Protein AF-A0A0D3KGR4-F1 (afdb_monomer)

Structure (mmCIF, N/CA/C/O backbone):
data_AF-A0A0D3KGR4-F1
#
_entry.id   AF-A0A0D3KGR4-F1
#
loop_
_atom_site.group_PDB
_atom_site.id
_atom_site.type_symbol
_atom_site.label_atom_id
_atom_site.label_alt_id
_atom_site.label_comp_id
_atom_site.label_asym_id
_atom_site.label_entity_id
_atom_site.label_seq_id
_atom_site.pdbx_PDB_ins_code
_atom_site.Cartn_x
_atom_site.Cartn_y
_atom_site.Cartn_z
_atom_site.occupancy
_atom_site.B_iso_or_equiv
_atom_site.auth_seq_id
_atom_site.auth_comp_id
_atom_site.auth_asym_id
_atom_site.auth_atom_id
_atom_site.pdbx_PDB_model_num
ATOM 1 N N . MET A 1 1 ? 21.697 -9.671 -13.460 1.00 90.31 1 MET A N 1
ATOM 2 C CA . MET A 1 1 ? 21.032 -9.306 -14.727 1.00 90.31 1 MET A CA 1
ATOM 3 C C . MET A 1 1 ? 21.109 -7.809 -14.800 1.00 90.31 1 MET A C 1
ATOM 5 O O . MET A 1 1 ? 20.600 -7.146 -13.903 1.00 90.31 1 MET A O 1
ATOM 9 N N . ARG A 1 2 ? 21.782 -7.294 -15.825 1.00 94.62 2 ARG A N 1
ATOM 10 C CA . ARG A 1 2 ? 22.006 -5.861 -15.953 1.00 94.62 2 ARG A CA 1
ATOM 11 C C . ARG A 1 2 ? 20.780 -5.173 -16.530 1.00 94.62 2 ARG A C 1
ATOM 13 O O . ARG A 1 2 ? 20.255 -5.618 -17.550 1.00 94.62 2 ARG A O 1
ATOM 20 N N . ILE A 1 3 ? 20.364 -4.090 -15.888 1.00 95.88 3 ILE A N 1
ATOM 21 C CA . ILE A 1 3 ? 19.207 -3.286 -16.277 1.00 95.88 3 ILE A CA 1
ATOM 22 C C . ILE A 1 3 ? 19.672 -1.847 -16.465 1.00 95.88 3 ILE A C 1
ATOM 24 O O . ILE A 1 3 ? 20.258 -1.269 -15.549 1.00 95.88 3 ILE A O 1
ATOM 28 N N . SER A 1 4 ? 19.394 -1.270 -17.634 1.00 96.25 4 SER A N 1
ATOM 29 C CA . SER A 1 4 ? 19.489 0.176 -17.843 1.00 96.25 4 SER A CA 1
ATOM 30 C C . SER A 1 4 ? 18.228 0.819 -17.279 1.00 96.25 4 SER A C 1
ATOM 32 O O . SER A 1 4 ? 17.132 0.578 -17.782 1.00 96.25 4 SER A O 1
ATOM 34 N N . VAL A 1 5 ? 18.376 1.567 -16.188 1.00 95.56 5 VAL A N 1
ATOM 35 C CA . VAL A 1 5 ? 17.266 2.071 -15.377 1.00 95.56 5 VAL A CA 1
ATOM 36 C C . VAL A 1 5 ? 16.625 3.279 -16.054 1.00 95.56 5 VAL A C 1
ATOM 38 O O . VAL A 1 5 ? 17.281 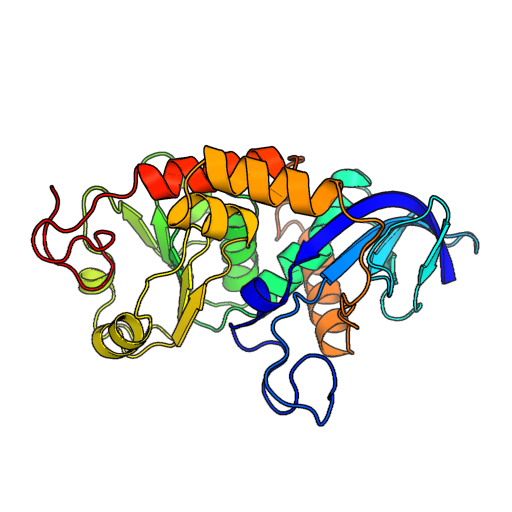4.291 -16.281 1.00 95.56 5 VAL A O 1
ATOM 41 N N . ALA A 1 6 ? 15.325 3.178 -16.332 1.00 95.06 6 ALA A N 1
ATOM 42 C CA . ALA A 1 6 ? 14.502 4.275 -16.837 1.00 95.06 6 ALA A CA 1
ATOM 43 C C . ALA A 1 6 ? 13.727 4.977 -15.709 1.00 95.06 6 ALA A C 1
ATOM 45 O O . ALA A 1 6 ? 13.509 6.185 -15.760 1.00 95.06 6 ALA A O 1
ATOM 46 N N . ALA A 1 7 ? 13.323 4.232 -14.677 1.00 91.44 7 ALA A N 1
ATOM 47 C CA . ALA A 1 7 ? 12.679 4.766 -13.482 1.00 91.44 7 ALA A CA 1
ATOM 48 C C . ALA A 1 7 ? 13.019 3.923 -12.252 1.00 91.44 7 ALA A C 1
ATOM 50 O O . ALA A 1 7 ? 13.337 2.738 -12.358 1.00 91.44 7 ALA A O 1
ATOM 51 N N . SER A 1 8 ? 12.913 4.531 -11.075 1.00 89.62 8 SER A N 1
ATOM 52 C CA . SER A 1 8 ? 13.140 3.856 -9.802 1.00 89.62 8 SER A CA 1
ATOM 53 C C . SER A 1 8 ? 12.197 4.363 -8.719 1.00 89.62 8 SER A C 1
ATOM 55 O O . SER A 1 8 ? 11.654 5.466 -8.808 1.00 89.62 8 SER A O 1
ATOM 57 N N . HIS A 1 9 ? 11.994 3.536 -7.702 1.00 84.19 9 HIS A N 1
ATOM 58 C CA . HIS A 1 9 ? 11.188 3.844 -6.536 1.00 84.19 9 HIS A CA 1
ATOM 59 C C . HIS A 1 9 ? 11.862 3.253 -5.297 1.00 84.19 9 HIS A C 1
ATOM 61 O O . HIS A 1 9 ? 12.232 2.080 -5.291 1.00 84.19 9 HIS A O 1
ATOM 67 N N . VAL A 1 10 ? 12.043 4.079 -4.267 1.00 77.94 10 VAL A N 1
ATOM 68 C CA . VAL A 1 10 ? 12.710 3.707 -3.016 1.00 77.94 10 VAL A CA 1
ATOM 69 C C . VAL A 1 10 ? 11.823 4.129 -1.860 1.00 77.94 10 VAL A C 1
ATOM 71 O O . VAL A 1 10 ? 11.432 5.292 -1.790 1.00 77.94 10 VAL A O 1
ATOM 74 N N . GLU A 1 11 ? 11.533 3.202 -0.951 1.00 72.88 11 GLU A N 1
ATOM 75 C CA . GLU A 1 11 ? 10.705 3.461 0.229 1.00 72.88 11 GLU A CA 1
ATOM 76 C C . GLU A 1 11 ? 11.221 2.685 1.452 1.00 72.88 11 GLU A C 1
ATOM 78 O O . GLU A 1 11 ? 11.715 1.559 1.306 1.00 72.88 11 GLU A O 1
ATOM 83 N N . PRO A 1 12 ? 11.081 3.244 2.667 1.00 66.06 12 PRO A N 1
ATOM 84 C CA . PRO A 1 12 ? 11.221 2.492 3.910 1.00 66.06 12 PRO A CA 1
ATOM 85 C C . PRO A 1 12 ? 10.144 1.410 4.007 1.00 66.06 12 PRO A C 1
ATOM 87 O O . PRO A 1 12 ? 8.957 1.694 3.824 1.00 66.06 12 PRO A O 1
ATOM 90 N N . ILE A 1 13 ? 10.555 0.171 4.282 1.00 62.06 13 ILE A N 1
ATOM 91 C CA . ILE A 1 13 ? 9.663 -0.990 4.189 1.00 62.06 13 ILE A CA 1
ATOM 92 C C . ILE A 1 13 ? 9.313 -1.628 5.538 1.00 62.06 13 ILE A C 1
ATOM 94 O O . ILE A 1 13 ? 8.255 -2.242 5.633 1.00 62.06 13 ILE A O 1
ATOM 98 N N . ASP A 1 14 ? 10.121 -1.432 6.587 1.00 56.16 14 ASP A N 1
ATOM 99 C CA . ASP A 1 14 ? 9.872 -2.043 7.907 1.00 56.16 14 ASP A CA 1
ATOM 100 C C . ASP A 1 14 ? 8.480 -1.696 8.444 1.00 56.16 14 ASP A C 1
ATOM 102 O O . ASP A 1 14 ? 7.739 -2.580 8.863 1.00 56.16 14 ASP A O 1
ATOM 106 N N . MET A 1 15 ? 8.065 -0.435 8.298 1.00 53.56 15 MET A N 1
ATOM 107 C CA . MET A 1 15 ? 6.729 0.003 8.705 1.00 53.56 15 MET A CA 1
ATOM 108 C C . MET A 1 15 ? 5.632 -0.645 7.853 1.00 53.56 15 MET A C 1
ATOM 110 O O . MET A 1 15 ? 4.647 -1.142 8.382 1.00 53.56 15 MET A O 1
ATOM 114 N N . ARG A 1 16 ? 5.841 -0.748 6.535 1.00 58.53 16 ARG A N 1
ATOM 115 C CA . ARG A 1 16 ? 4.860 -1.301 5.588 1.00 58.53 16 ARG A CA 1
ATOM 116 C C . ARG A 1 16 ? 4.675 -2.822 5.701 1.00 58.53 16 ARG A C 1
ATOM 118 O O . ARG A 1 16 ? 3.610 -3.319 5.348 1.00 58.53 16 ARG A O 1
ATOM 125 N N . LEU A 1 17 ? 5.675 -3.562 6.190 1.00 52.69 17 LEU A N 1
ATOM 126 C CA . LEU A 1 17 ? 5.661 -5.033 6.277 1.00 52.69 17 LEU A CA 1
ATOM 127 C C . LEU A 1 17 ? 5.346 -5.602 7.668 1.00 52.69 17 LEU A C 1
ATOM 129 O O . LEU A 1 17 ? 5.282 -6.823 7.820 1.00 52.69 17 LEU A O 1
ATOM 133 N N . HIS A 1 18 ? 5.051 -4.770 8.672 1.00 48.50 18 HIS A N 1
ATOM 134 C CA . HIS A 1 18 ? 4.627 -5.241 10.002 1.00 48.50 18 HIS A CA 1
ATOM 135 C C . HIS A 1 18 ? 3.317 -6.074 10.012 1.00 48.50 18 HIS A C 1
ATOM 137 O O . HIS A 1 18 ? 2.887 -6.514 11.076 1.00 48.50 18 HIS A O 1
ATOM 143 N N . GLY A 1 19 ? 2.696 -6.327 8.850 1.00 44.03 19 GLY A N 1
ATOM 144 C CA . GLY A 1 19 ? 1.493 -7.150 8.674 1.00 44.03 19 GLY A CA 1
ATOM 145 C C . GLY A 1 19 ? 1.697 -8.655 8.510 1.00 44.03 19 GLY A C 1
ATOM 146 O O . GLY A 1 19 ? 0.715 -9.386 8.449 1.00 44.03 19 GLY A O 1
ATOM 147 N N . GLY A 1 20 ? 2.937 -9.149 8.510 1.00 42.19 20 GLY A N 1
ATOM 148 C CA . GLY A 1 20 ? 3.184 -10.591 8.619 1.00 42.19 20 GLY A CA 1
ATOM 149 C C . GLY A 1 20 ? 3.558 -11.316 7.327 1.00 42.19 20 GLY A C 1
ATOM 150 O O . GLY A 1 20 ? 3.746 -12.533 7.354 1.00 42.19 20 GLY A O 1
ATOM 151 N N . TRP A 1 21 ? 3.802 -10.606 6.222 1.00 38.97 21 TRP A N 1
ATOM 152 C CA . TRP A 1 21 ? 4.701 -11.130 5.187 1.00 38.97 21 TRP A CA 1
ATOM 153 C C . TRP A 1 21 ? 6.137 -10.739 5.499 1.00 38.97 21 TRP A C 1
ATOM 155 O O . TRP A 1 21 ? 6.468 -9.561 5.581 1.00 38.97 21 TRP A O 1
ATOM 165 N N . GLY A 1 22 ? 6.978 -11.752 5.707 1.00 45.03 22 GLY A N 1
ATOM 166 C CA . GLY A 1 22 ? 8.307 -11.590 6.296 1.00 45.03 22 GLY A CA 1
ATOM 167 C C . GLY A 1 22 ? 8.356 -11.834 7.809 1.00 45.03 22 GLY A C 1
ATOM 168 O O . GLY A 1 22 ? 9.405 -11.643 8.408 1.00 45.03 22 GLY A O 1
ATOM 169 N N . SER A 1 23 ? 7.276 -12.305 8.451 1.00 40.69 23 SER A N 1
ATOM 170 C CA . SER A 1 23 ? 7.345 -12.798 9.835 1.00 40.69 23 SER A CA 1
ATOM 171 C C . SER A 1 23 ? 6.569 -14.102 10.040 1.00 40.69 23 SER A C 1
ATOM 173 O O . SER A 1 23 ? 5.437 -14.094 10.507 1.00 40.69 23 SER A O 1
ATOM 175 N N . VAL A 1 24 ? 7.208 -15.244 9.763 1.00 39.91 24 VAL A N 1
ATOM 176 C CA . VAL A 1 24 ? 7.007 -16.447 10.605 1.00 39.91 24 VAL A CA 1
ATOM 177 C C . VAL A 1 24 ? 8.327 -17.199 10.875 1.00 39.91 24 VAL A C 1
ATOM 179 O O . VAL A 1 24 ? 8.310 -18.357 11.266 1.00 39.91 24 VAL A O 1
ATOM 182 N N . ALA A 1 25 ? 9.495 -16.563 10.703 1.00 36.88 25 ALA A N 1
ATOM 183 C CA . ALA A 1 25 ? 10.760 -17.116 11.223 1.00 36.88 25 ALA A CA 1
ATOM 184 C C . ALA A 1 25 ? 11.899 -16.093 11.332 1.00 36.88 25 ALA A C 1
ATOM 186 O O . ALA A 1 25 ? 12.757 -16.244 12.194 1.00 36.88 25 ALA A O 1
ATOM 187 N N . ALA A 1 26 ? 11.924 -15.057 10.489 1.00 35.47 26 ALA A N 1
ATOM 188 C CA . ALA A 1 26 ? 12.960 -14.035 10.549 1.00 35.47 26 ALA A CA 1
ATOM 189 C C . ALA A 1 26 ? 12.460 -12.723 9.916 1.00 35.47 26 ALA A C 1
ATOM 191 O O . ALA A 1 26 ? 11.980 -12.795 8.784 1.00 35.47 26 ALA A O 1
ATOM 192 N N . PRO A 1 27 ? 12.603 -11.550 10.578 1.00 40.06 27 PRO A N 1
ATOM 193 C CA . PRO A 1 27 ? 12.617 -10.253 9.881 1.00 40.06 27 PRO A CA 1
ATOM 194 C C . PRO A 1 27 ? 13.664 -10.293 8.752 1.00 40.06 27 PRO A C 1
ATOM 196 O O . PRO A 1 27 ? 14.480 -11.219 8.756 1.00 40.06 27 PRO A O 1
ATOM 199 N N . PRO A 1 28 ? 13.681 -9.347 7.789 1.00 40.44 28 PRO A N 1
ATOM 200 C CA . PRO A 1 28 ? 14.671 -9.350 6.710 1.00 40.44 28 PRO A CA 1
ATOM 201 C C . PRO A 1 28 ? 16.092 -9.549 7.261 1.00 40.44 28 PRO A C 1
ATOM 203 O O . PRO A 1 28 ? 16.667 -8.643 7.845 1.00 40.44 28 PRO A O 1
ATOM 206 N N . LEU A 1 29 ? 16.563 -10.794 7.122 1.00 37.28 29 LEU A N 1
ATOM 207 C CA . LEU A 1 29 ? 17.781 -11.436 7.624 1.00 37.28 29 LEU A CA 1
ATOM 208 C C . LEU A 1 29 ? 18.486 -10.798 8.840 1.00 37.28 29 LEU A C 1
ATOM 210 O O . LEU A 1 29 ? 19.166 -9.787 8.725 1.00 37.28 29 LEU A O 1
ATOM 214 N N . ALA A 1 30 ? 18.406 -11.522 9.963 1.00 35.41 30 ALA A N 1
ATOM 215 C CA . ALA A 1 30 ? 19.426 -11.700 11.002 1.00 35.41 30 ALA A CA 1
ATOM 216 C C . ALA A 1 30 ? 20.621 -10.722 10.996 1.00 35.41 30 ALA A C 1
ATOM 218 O O . ALA A 1 30 ? 21.589 -10.894 10.255 1.00 35.41 30 ALA A O 1
ATOM 219 N N . SER A 1 31 ? 20.635 -9.812 11.964 1.00 32.66 31 SER A N 1
ATOM 220 C CA . SER A 1 31 ? 21.854 -9.595 12.736 1.00 32.66 31 SER A CA 1
ATOM 221 C C . SER A 1 31 ? 21.558 -10.015 14.166 1.00 32.66 31 SER A C 1
ATOM 223 O O . SER A 1 31 ? 20.622 -9.494 14.770 1.00 32.66 31 SER A O 1
ATOM 225 N N . ASP A 1 32 ? 22.350 -10.938 14.702 1.00 32.94 32 ASP A N 1
ATOM 226 C CA . ASP A 1 32 ? 22.491 -11.160 16.140 1.00 32.94 32 ASP A CA 1
ATOM 227 C C . ASP A 1 32 ? 23.051 -9.885 16.791 1.00 32.94 32 ASP A C 1
ATOM 229 O O . ASP A 1 32 ? 24.227 -9.787 17.130 1.00 32.94 32 ASP A O 1
ATOM 233 N N . ALA A 1 33 ? 22.225 -8.853 16.889 1.00 33.66 33 ALA A N 1
ATOM 234 C CA . ALA A 1 33 ? 22.524 -7.617 17.576 1.00 33.66 33 ALA A CA 1
ATOM 235 C C . ALA A 1 33 ? 21.199 -6.933 17.900 1.00 33.66 33 ALA A C 1
ATOM 237 O O . ALA A 1 33 ? 20.316 -6.811 17.053 1.00 33.66 33 ALA A O 1
ATOM 238 N N . ALA A 1 34 ? 21.083 -6.553 19.166 1.00 33.38 34 ALA A N 1
ATOM 239 C CA . ALA A 1 34 ? 20.048 -5.725 19.754 1.00 33.38 34 ALA A CA 1
ATOM 240 C C . ALA A 1 34 ? 19.452 -4.677 18.798 1.00 33.38 34 ALA A C 1
ATOM 242 O O . ALA A 1 34 ? 20.192 -4.067 18.037 1.00 33.38 34 ALA A O 1
ATOM 243 N N . GLN A 1 35 ? 18.137 -4.449 18.928 1.00 38.75 35 GLN A N 1
ATOM 244 C CA . GLN A 1 35 ? 17.501 -3.126 18.826 1.00 38.75 35 GLN A CA 1
ATOM 245 C C . GLN A 1 35 ? 18.221 -2.169 17.854 1.00 38.75 35 GLN A C 1
ATOM 247 O O . GLN A 1 35 ? 18.936 -1.264 18.270 1.00 38.75 35 GLN A O 1
ATOM 252 N N . ASP A 1 36 ? 18.111 -2.441 16.553 1.00 41.44 36 ASP A N 1
ATOM 253 C CA . ASP A 1 36 ? 18.700 -1.580 15.529 1.00 41.44 36 ASP A CA 1
ATOM 254 C C . ASP A 1 36 ? 17.622 -0.611 15.034 1.00 41.44 36 ASP A C 1
ATOM 256 O O . ASP A 1 36 ? 16.678 -1.020 14.354 1.00 41.44 36 ASP A O 1
ATOM 260 N N . ASP A 1 37 ? 1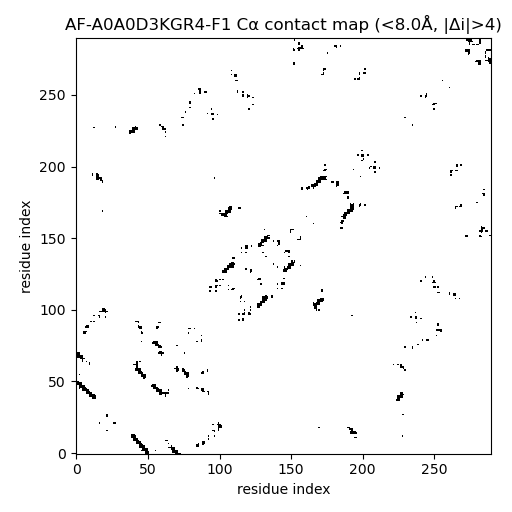7.764 0.662 15.399 1.00 45.31 37 ASP A N 1
ATOM 261 C CA . ASP A 1 37 ? 16.824 1.768 15.157 1.00 45.31 37 ASP A CA 1
ATOM 262 C C . ASP A 1 37 ? 16.784 2.228 13.674 1.00 45.31 37 ASP A C 1
ATOM 264 O O . ASP A 1 37 ? 16.265 3.299 13.347 1.00 45.31 37 ASP A O 1
ATOM 268 N N . GLY A 1 38 ? 17.392 1.463 12.759 1.00 50.44 38 GLY A N 1
ATOM 269 C CA . GLY A 1 38 ? 17.575 1.815 11.350 1.00 50.44 38 GLY A CA 1
ATOM 270 C C . GLY A 1 38 ? 16.475 1.301 10.413 1.00 50.44 38 GLY A C 1
ATOM 271 O O . GLY A 1 38 ? 16.132 0.122 10.426 1.00 50.44 38 GLY A O 1
ATOM 272 N N . GLU A 1 39 ? 15.985 2.175 9.525 1.00 58.84 39 GLU A N 1
ATOM 273 C CA . GLU A 1 39 ? 15.035 1.823 8.457 1.00 58.84 39 GLU A CA 1
ATOM 274 C C . GLU A 1 39 ? 15.657 0.906 7.391 1.00 58.84 39 GLU A C 1
ATOM 276 O O . GLU A 1 39 ? 16.677 1.240 6.772 1.00 58.84 39 GLU A O 1
ATOM 281 N N . THR A 1 40 ? 14.974 -0.196 7.088 1.00 64.38 40 THR A N 1
ATOM 282 C CA . THR A 1 40 ? 15.242 -1.023 5.909 1.00 64.38 40 THR A CA 1
ATOM 283 C C . THR A 1 40 ? 14.581 -0.412 4.675 1.00 64.38 40 THR A C 1
ATOM 285 O O . THR A 1 40 ? 13.393 -0.083 4.682 1.00 64.38 40 THR A O 1
ATOM 288 N N . LEU A 1 41 ? 15.338 -0.277 3.586 1.00 69.94 41 LEU A N 1
ATOM 289 C CA . LEU A 1 41 ? 14.841 0.244 2.315 1.00 69.94 41 LEU A CA 1
ATOM 290 C C . LEU A 1 41 ? 14.538 -0.873 1.326 1.00 69.94 41 LEU A C 1
ATOM 292 O O . LEU A 1 41 ? 15.351 -1.773 1.125 1.00 69.94 41 LEU A O 1
ATOM 296 N N . CYS A 1 42 ? 13.413 -0.751 0.634 1.00 77.12 42 CYS A N 1
ATOM 297 C CA . CYS A 1 42 ? 13.139 -1.510 -0.576 1.00 77.12 42 CYS A CA 1
ATOM 298 C C . CYS A 1 42 ? 13.350 -0.603 -1.789 1.00 77.12 42 CYS A C 1
ATOM 300 O O . CYS A 1 42 ? 12.899 0.545 -1.793 1.00 77.12 42 CYS A O 1
ATOM 302 N N . CYS A 1 43 ? 14.040 -1.112 -2.808 1.00 83.81 43 CYS A N 1
ATOM 303 C CA . CYS A 1 43 ? 14.275 -0.403 -4.057 1.00 83.81 43 CYS A CA 1
ATOM 304 C C . CYS A 1 43 ? 13.769 -1.232 -5.228 1.00 83.81 43 CYS A C 1
ATOM 306 O O . CYS A 1 43 ? 14.140 -2.397 -5.401 1.00 83.81 43 CYS A O 1
ATOM 308 N N . ALA A 1 44 ? 12.934 -0.600 -6.037 1.00 89.62 44 ALA A N 1
ATOM 309 C CA . ALA A 1 44 ? 12.418 -1.139 -7.273 1.00 89.62 44 ALA A CA 1
ATOM 310 C C . ALA A 1 44 ? 12.877 -0.271 -8.444 1.00 89.62 44 ALA A C 1
ATOM 312 O O . ALA A 1 44 ? 12.912 0.957 -8.363 1.00 89.62 44 ALA A O 1
ATOM 313 N N . VAL A 1 45 ? 13.211 -0.912 -9.556 1.00 93.25 45 VAL A N 1
ATOM 314 C CA . VAL A 1 45 ? 13.585 -0.251 -10.805 1.00 93.25 45 VAL A CA 1
ATOM 315 C C . VAL A 1 45 ? 12.727 -0.767 -11.945 1.00 93.25 45 VAL A C 1
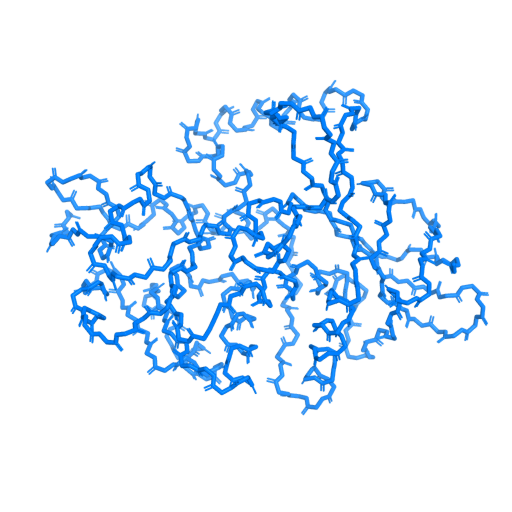ATOM 317 O O . VAL A 1 45 ? 12.295 -1.919 -11.944 1.00 93.25 45 VAL A O 1
ATOM 320 N N . SER A 1 46 ? 12.526 0.070 -12.954 1.00 95.12 46 SER A N 1
ATOM 321 C CA . SER A 1 46 ? 12.050 -0.362 -14.259 1.00 95.12 46 SER A CA 1
ATOM 322 C C . SER A 1 46 ? 12.966 0.170 -15.352 1.00 95.12 46 SER A C 1
ATOM 324 O O . SER A 1 46 ? 13.459 1.296 -15.267 1.00 95.12 46 SER A O 1
ATOM 326 N N . GLY A 1 47 ? 13.211 -0.643 -16.375 1.00 96.56 47 GLY A N 1
ATOM 327 C CA . GLY A 1 47 ? 14.156 -0.310 -17.432 1.00 96.56 47 GLY A CA 1
ATOM 328 C C . GLY A 1 47 ? 14.359 -1.442 -18.430 1.00 96.56 47 GLY A C 1
ATOM 329 O O . GLY A 1 47 ? 13.655 -2.447 -18.370 1.00 96.56 47 GLY A O 1
ATOM 330 N N . ALA A 1 48 ? 15.327 -1.289 -19.328 1.00 97.38 48 ALA A N 1
ATOM 331 C CA . ALA A 1 48 ? 15.622 -2.276 -20.364 1.00 97.38 48 ALA A CA 1
ATOM 332 C C . ALA A 1 48 ? 16.668 -3.295 -19.882 1.00 97.38 48 ALA A C 1
ATOM 334 O O . ALA A 1 48 ? 17.722 -2.919 -19.356 1.00 97.38 48 ALA A O 1
ATOM 335 N N . ALA A 1 49 ? 16.400 -4.587 -20.080 1.00 96.38 49 ALA A N 1
ATOM 336 C CA . ALA A 1 49 ? 17.355 -5.652 -19.795 1.00 96.38 49 ALA A CA 1
ATOM 337 C C . ALA A 1 49 ? 18.467 -5.694 -20.858 1.00 96.38 49 ALA A C 1
ATOM 339 O O . ALA A 1 49 ? 18.203 -5.746 -22.059 1.00 96.38 49 ALA A O 1
ATOM 340 N N . ALA A 1 50 ? 19.729 -5.717 -20.420 1.00 93.69 50 ALA A N 1
ATOM 341 C CA . ALA A 1 50 ? 20.886 -5.698 -21.321 1.00 93.69 50 ALA A CA 1
ATOM 342 C C . ALA A 1 50 ? 21.058 -6.989 -22.145 1.00 93.69 50 ALA A C 1
ATOM 344 O O . ALA A 1 50 ? 21.806 -6.998 -23.117 1.00 93.69 50 ALA A O 1
ATOM 345 N N . ASP A 1 51 ? 20.388 -8.077 -21.757 1.00 92.25 51 ASP A N 1
ATOM 346 C CA . ASP A 1 51 ? 20.404 -9.360 -22.468 1.00 92.25 51 ASP A CA 1
ATOM 347 C C . ASP A 1 51 ? 19.374 -9.437 -23.612 1.00 92.25 51 ASP A C 1
ATOM 349 O O . ASP A 1 51 ? 19.237 -10.481 -24.245 1.00 92.25 51 ASP A O 1
ATOM 353 N N . GLY A 1 52 ? 18.658 -8.341 -23.888 1.00 90.25 52 GLY A N 1
ATOM 354 C CA . GLY A 1 52 ? 17.663 -8.271 -24.957 1.00 90.25 52 GLY A CA 1
ATOM 355 C C . GLY A 1 52 ? 16.291 -8.835 -24.581 1.00 90.25 52 GLY A C 1
ATOM 356 O O . GLY A 1 52 ? 15.414 -8.877 -25.439 1.00 90.25 52 GLY A O 1
ATOM 357 N N . SER A 1 53 ? 16.061 -9.207 -23.315 1.00 90.00 53 SER A N 1
ATOM 358 C CA . SER A 1 53 ? 14.758 -9.713 -22.839 1.00 90.00 53 SER A CA 1
ATOM 359 C C . SER A 1 53 ? 13.633 -8.661 -22.841 1.00 90.00 53 SER A C 1
ATOM 361 O O . SER A 1 53 ? 12.489 -8.982 -22.524 1.00 90.00 53 SER A O 1
ATOM 363 N N . GLY A 1 54 ? 13.941 -7.411 -23.203 1.00 95.38 54 GLY A N 1
ATOM 364 C CA . GLY A 1 54 ? 13.000 -6.294 -23.263 1.00 95.38 54 GLY A CA 1
ATOM 365 C C . GLY A 1 54 ? 12.919 -5.500 -21.959 1.00 95.38 54 GLY A C 1
ATOM 366 O O . GLY A 1 54 ? 13.860 -5.487 -21.161 1.00 95.38 54 GLY A O 1
ATOM 367 N N . ASP A 1 55 ? 11.794 -4.811 -21.765 1.00 97.19 55 ASP A N 1
ATOM 368 C CA . ASP A 1 55 ? 11.552 -4.001 -20.573 1.00 97.19 55 ASP A CA 1
ATOM 369 C C . ASP A 1 55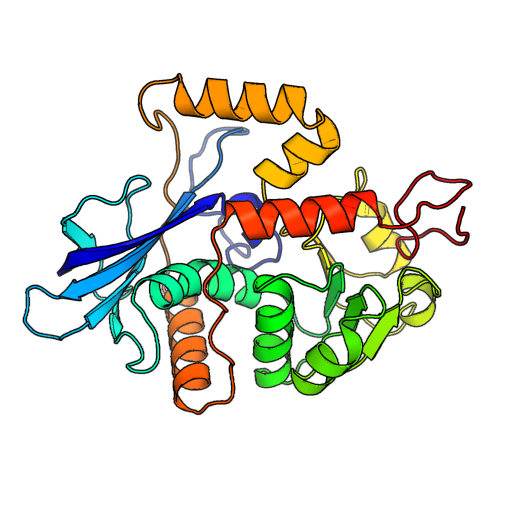 ? 11.196 -4.869 -19.367 1.00 97.19 55 ASP A C 1
ATOM 371 O O . ASP A 1 55 ? 10.347 -5.763 -19.436 1.00 97.19 55 ASP A O 1
ATOM 375 N N . VAL A 1 56 ? 11.803 -4.545 -18.231 1.00 96.44 56 VAL A N 1
ATOM 376 C CA . VAL A 1 56 ? 11.663 -5.281 -16.979 1.00 96.44 56 VAL A CA 1
ATOM 377 C C . VAL A 1 56 ? 11.341 -4.366 -15.802 1.00 96.44 56 VAL A C 1
ATOM 379 O O . VAL A 1 56 ? 11.535 -3.146 -15.836 1.00 96.44 56 VAL A O 1
ATOM 382 N N . ILE A 1 57 ? 10.840 -4.990 -14.746 1.00 94.75 57 ILE A N 1
ATOM 383 C CA . ILE A 1 57 ? 10.701 -4.459 -13.395 1.00 94.75 57 ILE A CA 1
ATOM 384 C C . ILE A 1 57 ? 11.553 -5.346 -12.500 1.00 94.75 57 ILE A C 1
ATOM 386 O O . ILE A 1 57 ? 11.498 -6.568 -12.631 1.00 94.75 57 ILE A O 1
ATOM 390 N N . ALA A 1 58 ? 12.336 -4.763 -11.601 1.00 91.56 58 ALA A N 1
ATOM 391 C CA . ALA A 1 58 ? 13.144 -5.547 -10.685 1.00 91.56 58 ALA A CA 1
ATOM 392 C C . ALA A 1 58 ? 13.224 -4.934 -9.296 1.00 91.56 58 ALA A C 1
ATOM 394 O O . ALA A 1 58 ? 13.277 -3.715 -9.148 1.00 91.56 58 ALA A O 1
ATOM 395 N N . LEU A 1 59 ? 13.299 -5.803 -8.294 1.00 87.44 59 LEU A N 1
ATOM 396 C CA . LEU A 1 59 ? 13.791 -5.439 -6.972 1.00 87.44 59 LEU A CA 1
ATOM 397 C C . LEU A 1 59 ? 15.312 -5.543 -6.963 1.00 87.44 59 LEU A C 1
ATOM 399 O O . LEU A 1 59 ? 15.873 -6.519 -7.472 1.00 87.44 59 LEU A O 1
ATOM 403 N N . VAL A 1 60 ? 15.978 -4.537 -6.402 1.00 86.50 60 VAL A N 1
ATOM 404 C CA . VAL A 1 60 ? 17.442 -4.457 -6.403 1.00 86.50 60 VAL A CA 1
ATOM 405 C C . VAL A 1 60 ? 17.996 -4.271 -5.004 1.00 86.50 60 VAL A C 1
ATOM 407 O O . VAL A 1 60 ? 17.449 -3.530 -4.190 1.00 86.50 60 VAL A O 1
ATOM 410 N N . ASP A 1 61 ? 19.146 -4.895 -4.762 1.00 77.31 61 ASP A N 1
ATOM 411 C CA . ASP A 1 61 ? 19.880 -4.815 -3.500 1.00 77.31 61 ASP A CA 1
ATOM 412 C C . ASP A 1 61 ? 20.677 -3.489 -3.401 1.00 77.31 61 ASP A C 1
ATOM 414 O O . ASP A 1 61 ? 21.859 -3.481 -3.064 1.00 77.31 61 ASP A O 1
ATOM 418 N N . SER A 1 62 ? 20.052 -2.352 -3.740 1.00 73.00 62 SER A N 1
ATOM 419 C CA . SER A 1 62 ? 20.642 -1.010 -3.625 1.00 73.00 62 SER A CA 1
ATOM 420 C C . SER A 1 62 ? 19.613 0.020 -3.175 1.00 73.00 62 SER A C 1
ATOM 422 O O . SER A 1 62 ? 18.563 0.153 -3.789 1.00 73.00 62 SER A O 1
ATOM 424 N N . ALA A 1 63 ? 19.950 0.814 -2.160 1.00 65.81 63 ALA A N 1
ATOM 425 C CA . ALA A 1 63 ? 19.156 1.963 -1.721 1.00 65.81 63 ALA A CA 1
ATOM 426 C C . ALA A 1 63 ? 19.206 3.155 -2.694 1.00 65.81 63 ALA A C 1
ATOM 428 O O . ALA A 1 63 ? 18.341 4.027 -2.640 1.00 65.81 63 ALA A O 1
ATOM 429 N N . GLU A 1 64 ? 20.221 3.200 -3.559 1.00 72.19 64 GLU A N 1
ATOM 430 C CA . GLU A 1 64 ? 20.457 4.280 -4.511 1.00 72.19 64 GLU A CA 1
ATOM 431 C C . GLU A 1 64 ? 20.464 3.705 -5.933 1.00 72.19 64 GLU A C 1
ATOM 433 O O . GLU A 1 64 ? 21.399 2.995 -6.327 1.00 72.19 64 GLU A O 1
ATOM 438 N N . PRO A 1 65 ? 19.401 3.941 -6.711 1.00 70.69 65 PRO A N 1
ATOM 439 C CA . PRO A 1 65 ? 19.322 3.450 -8.074 1.00 70.69 65 PRO A CA 1
ATOM 440 C C . PRO A 1 65 ? 20.288 4.239 -8.968 1.00 70.69 65 PRO A C 1
ATOM 442 O O . PRO A 1 65 ? 20.165 5.447 -9.151 1.00 70.69 65 PRO A O 1
ATOM 445 N N . SER A 1 66 ? 21.263 3.531 -9.532 1.00 82.50 66 SER A N 1
ATOM 446 C CA . SER A 1 66 ? 22.175 4.026 -10.569 1.00 82.50 66 SER A CA 1
ATOM 447 C C . SER A 1 66 ? 21.504 3.942 -11.952 1.00 82.50 66 SER A C 1
ATOM 449 O O . SER A 1 66 ? 20.615 3.106 -12.129 1.00 82.50 66 SER A O 1
ATOM 451 N N . PRO A 1 67 ? 21.940 4.712 -12.973 1.00 90.44 67 PRO A N 1
ATOM 452 C CA . PRO A 1 67 ? 21.472 4.546 -14.357 1.00 90.44 67 PRO A CA 1
ATOM 453 C C . PRO A 1 67 ? 21.615 3.116 -14.908 1.00 90.44 67 PRO A C 1
ATOM 455 O O . PRO A 1 67 ? 20.958 2.746 -15.880 1.00 90.44 67 PRO A O 1
ATOM 458 N N . SER A 1 68 ? 22.476 2.301 -14.293 1.00 92.50 68 SER A N 1
ATOM 459 C CA . SER A 1 68 ? 22.584 0.868 -14.546 1.00 92.50 68 SER A CA 1
ATOM 460 C C . SER A 1 68 ? 22.719 0.108 -13.231 1.00 92.50 68 SER A C 1
ATOM 462 O O . SER A 1 68 ? 23.558 0.456 -12.400 1.00 92.50 68 SER A O 1
ATOM 464 N N . VAL A 1 69 ? 21.955 -0.972 -13.075 1.00 92.38 69 VAL A N 1
ATOM 465 C CA . VAL A 1 69 ? 21.965 -1.827 -11.875 1.00 92.38 69 VAL A CA 1
ATOM 466 C C . VAL A 1 69 ? 22.068 -3.306 -12.240 1.00 92.38 69 VAL A C 1
ATOM 468 O O . VAL A 1 69 ? 21.648 -3.723 -13.320 1.00 92.38 69 VAL A O 1
ATOM 471 N N . GLU A 1 70 ? 22.627 -4.108 -11.335 1.00 91.44 70 GLU A N 1
ATOM 472 C CA . GLU A 1 70 ? 22.572 -5.569 -11.406 1.00 91.44 70 GLU A CA 1
ATOM 473 C C . GLU A 1 70 ? 21.453 -6.075 -10.491 1.00 91.44 70 GLU A C 1
ATOM 475 O O . GLU A 1 70 ? 21.450 -5.803 -9.294 1.00 91.44 70 GLU A O 1
ATOM 480 N N . ALA A 1 71 ? 20.514 -6.829 -11.057 1.00 88.44 71 ALA A N 1
ATOM 481 C CA . ALA A 1 71 ? 19.411 -7.448 -10.332 1.00 88.44 71 ALA A CA 1
ATOM 482 C C . ALA A 1 71 ? 19.503 -8.980 -10.366 1.00 88.44 71 ALA A C 1
ATOM 484 O O . ALA A 1 71 ? 19.995 -9.577 -11.335 1.00 88.44 71 ALA A O 1
ATOM 485 N N . ARG A 1 72 ? 18.991 -9.648 -9.329 1.00 87.75 72 ARG A N 1
ATOM 486 C CA . ARG A 1 72 ? 18.812 -11.108 -9.338 1.00 87.75 72 ARG A CA 1
ATOM 487 C C . ARG A 1 72 ? 17.724 -11.460 -10.350 1.00 87.75 72 ARG A C 1
ATOM 489 O O . ARG A 1 72 ? 16.627 -10.921 -10.274 1.00 87.75 72 ARG A O 1
ATOM 496 N N . ARG A 1 73 ? 17.990 -12.399 -11.267 1.00 87.81 73 ARG A N 1
ATOM 497 C CA . ARG A 1 73 ? 17.026 -12.765 -12.326 1.00 87.81 73 ARG A CA 1
ATOM 498 C C . ARG A 1 73 ? 15.684 -13.263 -11.769 1.00 87.81 73 ARG A C 1
ATOM 500 O O . ARG A 1 73 ? 14.658 -12.950 -12.348 1.00 87.81 73 ARG A O 1
ATOM 507 N N . ALA A 1 74 ? 15.689 -13.960 -10.631 1.00 85.06 74 ALA A N 1
ATOM 508 C CA . ALA A 1 74 ? 14.469 -14.409 -9.945 1.00 85.06 74 ALA A CA 1
ATOM 509 C C . ALA A 1 74 ? 13.572 -13.258 -9.441 1.00 85.06 74 ALA A C 1
ATOM 511 O O . ALA A 1 74 ? 12.404 -13.469 -9.154 1.00 85.06 74 ALA A O 1
ATOM 512 N N . LEU A 1 75 ? 14.121 -12.046 -9.340 1.00 86.56 75 LEU A N 1
ATOM 513 C CA . LEU A 1 75 ? 13.420 -10.836 -8.912 1.00 86.56 75 LEU A CA 1
ATOM 514 C C . LEU A 1 75 ? 13.235 -9.849 -10.068 1.00 86.56 75 LEU A C 1
ATOM 516 O O . LEU A 1 75 ? 13.063 -8.655 -9.834 1.00 86.56 75 LEU A O 1
ATOM 520 N N . CYS A 1 76 ? 13.330 -10.338 -11.305 1.00 91.50 76 CYS A N 1
ATOM 521 C CA . CYS A 1 76 ? 13.122 -9.568 -12.520 1.00 91.50 76 CYS A CA 1
ATOM 522 C C . CYS A 1 76 ? 11.877 -10.084 -13.234 1.00 91.50 76 CYS A C 1
ATOM 524 O O . CYS A 1 76 ? 11.795 -11.259 -13.585 1.00 91.50 76 CYS A O 1
ATOM 526 N N . PHE A 1 77 ? 10.942 -9.185 -13.497 1.00 93.12 77 PHE A N 1
ATOM 527 C CA . PHE A 1 77 ? 9.656 -9.475 -14.113 1.00 93.12 77 PHE A CA 1
ATOM 528 C C . PHE A 1 77 ? 9.539 -8.686 -15.406 1.00 93.12 77 PHE A C 1
ATOM 530 O O . PHE A 1 77 ? 10.025 -7.557 -15.487 1.00 93.12 77 PHE A O 1
ATOM 537 N N . SER A 1 78 ? 8.890 -9.250 -16.421 1.00 94.12 78 SER A N 1
ATOM 538 C CA . SER A 1 78 ? 8.557 -8.487 -17.623 1.00 94.12 78 SER A CA 1
ATOM 539 C C . SER A 1 78 ? 7.678 -7.300 -17.243 1.00 94.12 78 SER A C 1
ATOM 541 O O . SER A 1 78 ? 6.704 -7.446 -16.506 1.00 94.12 78 SER A O 1
ATOM 543 N N . LYS A 1 79 ? 8.023 -6.106 -17.730 1.00 93.88 79 LYS A N 1
ATOM 544 C CA . LYS A 1 79 ? 7.198 -4.920 -17.505 1.00 93.88 79 LYS A CA 1
ATOM 545 C C . LYS A 1 79 ? 5.894 -5.078 -18.295 1.00 93.88 79 LYS A C 1
ATOM 547 O O . LYS A 1 79 ? 5.968 -5.217 -19.521 1.00 93.88 79 LYS A O 1
ATOM 552 N N . PRO A 1 80 ? 4.710 -4.951 -17.671 1.00 89.62 80 PRO A N 1
ATOM 553 C CA . PRO A 1 80 ? 3.468 -4.898 -18.425 1.00 89.62 80 PRO A CA 1
ATOM 554 C C . PRO A 1 80 ? 3.525 -3.773 -19.465 1.00 89.62 80 PRO A C 1
ATOM 556 O O . PRO A 1 80 ? 3.944 -2.642 -19.182 1.00 89.62 80 PRO A O 1
ATOM 559 N N . ARG A 1 81 ? 3.144 -4.083 -20.708 1.00 87.12 81 ARG A N 1
ATOM 560 C CA . ARG A 1 81 ? 3.267 -3.142 -21.838 1.00 87.12 81 ARG A CA 1
ATOM 561 C C . ARG A 1 81 ? 2.402 -1.895 -21.666 1.00 87.12 81 ARG A C 1
ATOM 563 O O . ARG A 1 81 ? 2.773 -0.840 -22.162 1.00 87.12 81 ARG A O 1
ATOM 570 N N . SER A 1 82 ? 1.291 -2.020 -20.945 1.00 85.06 82 SER A N 1
ATOM 571 C CA . SER A 1 82 ? 0.353 -0.936 -20.642 1.00 85.06 82 SER A CA 1
ATOM 572 C C . SER A 1 82 ? 0.888 0.095 -19.644 1.00 85.06 82 SER A C 1
ATOM 574 O O . SER A 1 82 ? 0.285 1.153 -19.500 1.00 85.06 82 SER A O 1
ATOM 576 N N . LEU A 1 83 ? 1.997 -0.190 -18.952 1.00 89.56 83 LEU A N 1
ATOM 577 C CA . LEU A 1 83 ? 2.547 0.684 -17.916 1.00 89.56 83 LEU A CA 1
ATOM 578 C C . LEU A 1 83 ? 3.721 1.508 -18.425 1.00 89.56 83 LEU A C 1
ATOM 580 O O . LEU A 1 83 ? 4.586 0.996 -19.136 1.00 89.56 83 LEU A O 1
ATOM 584 N N . SER A 1 84 ? 3.826 2.755 -17.975 1.00 91.88 84 SER A N 1
ATOM 585 C CA . SER A 1 84 ? 5.089 3.490 -18.056 1.00 91.88 84 SER A CA 1
ATOM 586 C C . SER A 1 84 ? 6.132 2.871 -17.121 1.00 91.88 84 SER A C 1
ATOM 588 O O . SER A 1 84 ? 5.798 2.139 -16.186 1.00 91.88 84 SER A O 1
ATOM 590 N N . HIS A 1 85 ? 7.411 3.192 -17.325 1.00 92.56 85 HIS A N 1
ATOM 591 C CA . HIS A 1 85 ? 8.462 2.788 -16.386 1.00 92.56 85 HIS A CA 1
ATOM 592 C C . HIS A 1 85 ? 8.243 3.359 -14.976 1.00 92.56 85 HIS A C 1
ATOM 594 O O . HIS A 1 85 ? 8.566 2.691 -13.997 1.00 92.56 85 HIS A O 1
ATOM 600 N N . VAL A 1 86 ? 7.658 4.556 -14.854 1.00 88.81 86 VAL A N 1
ATOM 601 C CA . VAL A 1 86 ? 7.386 5.198 -13.558 1.00 88.81 86 VAL A CA 1
ATOM 602 C C . VAL A 1 86 ? 6.320 4.429 -12.781 1.00 88.81 86 VAL A C 1
ATOM 604 O O . VAL A 1 86 ? 6.558 4.066 -11.630 1.00 88.81 86 VAL A O 1
ATOM 607 N N . ALA A 1 87 ? 5.181 4.125 -13.410 1.00 86.69 87 ALA A N 1
ATOM 608 C CA . ALA A 1 87 ? 4.127 3.323 -12.786 1.00 86.69 87 ALA A CA 1
ATOM 609 C C . ALA A 1 87 ? 4.631 1.908 -12.452 1.00 86.69 87 ALA A C 1
ATOM 611 O O . ALA A 1 87 ? 4.392 1.380 -11.367 1.00 86.69 87 ALA A O 1
ATOM 612 N N . ALA A 1 88 ? 5.400 1.317 -13.366 1.00 90.69 88 ALA A N 1
ATOM 613 C CA . ALA A 1 88 ? 5.980 -0.005 -13.205 1.00 90.69 88 ALA A CA 1
ATOM 614 C C . ALA A 1 88 ? 6.972 -0.102 -12.031 1.00 90.69 88 ALA A C 1
ATOM 616 O O . ALA A 1 88 ? 6.952 -1.087 -11.298 1.00 90.69 88 ALA A O 1
ATOM 617 N N . ALA A 1 89 ? 7.807 0.919 -11.809 1.00 89.94 89 ALA A N 1
ATOM 618 C CA . ALA A 1 89 ? 8.760 0.941 -10.698 1.00 89.94 89 ALA A CA 1
ATOM 619 C C . ALA A 1 89 ? 8.078 1.039 -9.320 1.00 89.94 89 ALA A C 1
ATOM 621 O O . ALA A 1 89 ? 8.663 0.635 -8.323 1.00 89.94 89 ALA A O 1
ATOM 622 N N . GLN A 1 90 ? 6.845 1.543 -9.239 1.00 85.75 90 GLN A N 1
ATOM 623 C CA . GLN A 1 90 ? 6.108 1.672 -7.973 1.00 85.75 90 GLN A CA 1
ATOM 624 C C . GLN A 1 90 ? 5.463 0.358 -7.525 1.00 85.75 90 GLN A C 1
ATOM 626 O O . GLN A 1 90 ? 5.285 0.129 -6.327 1.00 85.75 90 GLN A O 1
ATOM 631 N N . LEU A 1 91 ? 5.119 -0.505 -8.485 1.00 86.44 91 LEU A N 1
ATOM 632 C CA . LEU A 1 91 ? 4.368 -1.731 -8.237 1.00 86.44 91 LEU A CA 1
ATOM 633 C C . LEU A 1 91 ? 4.996 -2.631 -7.176 1.00 86.44 91 LEU A C 1
ATOM 635 O O . LEU A 1 91 ? 4.250 -3.038 -6.287 1.00 86.44 91 LEU A O 1
ATOM 639 N N . PRO A 1 92 ? 6.310 -2.941 -7.198 1.00 86.06 92 PRO A N 1
ATOM 640 C CA . PRO A 1 92 ? 6.815 -3.967 -6.305 1.00 86.06 92 PRO A CA 1
ATOM 641 C C . PRO A 1 92 ? 6.618 -3.635 -4.832 1.00 86.06 92 PRO A C 1
ATOM 643 O O . PRO A 1 92 ? 6.136 -4.466 -4.071 1.00 86.06 92 PRO A O 1
ATOM 646 N N . ILE A 1 93 ? 6.897 -2.394 -4.441 1.00 79.12 93 ILE A N 1
ATOM 647 C CA . ILE A 1 93 ? 6.760 -1.962 -3.048 1.00 79.12 93 ILE A CA 1
ATOM 648 C C . ILE A 1 93 ? 5.288 -1.974 -2.621 1.00 79.12 93 ILE A C 1
ATOM 650 O O . ILE A 1 93 ? 4.965 -2.452 -1.532 1.00 79.12 93 ILE A O 1
ATOM 654 N N . LEU A 1 94 ? 4.382 -1.489 -3.477 1.00 78.38 94 LEU A N 1
ATOM 655 C CA . LEU A 1 94 ? 2.951 -1.477 -3.177 1.00 78.38 94 LEU A CA 1
ATOM 656 C C . LEU A 1 94 ? 2.378 -2.901 -3.079 1.00 78.38 94 LEU A C 1
ATOM 658 O O . LEU A 1 94 ? 1.635 -3.195 -2.147 1.00 78.38 94 LEU A O 1
ATOM 662 N N . VAL A 1 95 ? 2.761 -3.796 -3.994 1.00 79.88 95 VAL A N 1
ATOM 663 C CA . VAL A 1 95 ? 2.322 -5.200 -4.005 1.00 79.88 95 VAL A CA 1
ATOM 664 C C . VAL A 1 95 ? 2.823 -5.942 -2.776 1.00 79.88 95 VAL A C 1
ATOM 666 O O . VAL A 1 95 ? 2.047 -6.660 -2.160 1.00 79.88 95 VAL A O 1
ATOM 669 N N . LEU A 1 96 ? 4.085 -5.759 -2.386 1.00 74.19 96 LEU A N 1
ATOM 670 C CA . LEU A 1 96 ? 4.630 -6.397 -1.187 1.00 74.19 96 LEU A CA 1
ATOM 671 C C . LEU A 1 96 ? 3.939 -5.902 0.083 1.00 74.19 96 LEU A C 1
ATOM 673 O O . LEU A 1 96 ? 3.604 -6.703 0.951 1.00 74.19 96 LEU A O 1
ATOM 677 N N . THR A 1 97 ? 3.658 -4.597 0.153 1.00 68.69 97 THR A N 1
ATOM 678 C CA . THR A 1 97 ? 2.871 -4.012 1.248 1.00 68.69 97 THR A CA 1
ATOM 679 C C . THR A 1 97 ? 1.474 -4.632 1.296 1.00 68.69 97 THR A C 1
ATOM 681 O O . THR A 1 97 ? 0.981 -4.990 2.360 1.00 68.69 97 THR A O 1
ATOM 684 N N . ALA A 1 98 ? 0.841 -4.808 0.135 1.00 69.88 98 ALA A N 1
ATOM 685 C CA . ALA A 1 98 ? -0.502 -5.355 0.057 1.00 69.88 98 ALA A CA 1
ATOM 686 C C . ALA A 1 98 ? -0.577 -6.872 0.281 1.00 69.88 98 ALA A C 1
ATOM 688 O O . ALA A 1 98 ? -1.535 -7.355 0.875 1.00 69.88 98 ALA A O 1
ATOM 689 N N . ALA A 1 99 ? 0.429 -7.632 -0.149 1.00 67.00 99 ALA A N 1
ATOM 690 C CA . ALA A 1 99 ? 0.538 -9.068 0.102 1.00 67.00 99 ALA A CA 1
ATOM 691 C C . ALA A 1 99 ? 0.759 -9.393 1.589 1.00 67.00 99 ALA A C 1
ATOM 693 O O . ALA A 1 99 ? 0.428 -10.492 2.022 1.00 67.00 99 ALA A O 1
ATOM 694 N N . ALA A 1 100 ? 1.259 -8.434 2.375 1.00 60.78 100 ALA A N 1
ATOM 695 C CA . ALA A 1 100 ? 1.345 -8.553 3.826 1.00 60.78 100 ALA A CA 1
ATOM 696 C C . ALA A 1 100 ? 0.003 -8.417 4.552 1.00 60.78 100 ALA A C 1
ATOM 698 O O . ALA A 1 100 ? -0.064 -8.740 5.733 1.00 60.78 100 ALA A O 1
ATOM 699 N N . ALA A 1 101 ? -1.060 -7.957 3.891 1.00 59.19 101 ALA A N 1
ATOM 700 C CA . ALA A 1 101 ? -2.379 -7.879 4.504 1.00 59.19 101 ALA A CA 1
ATOM 701 C C . ALA A 1 101 ? -3.069 -9.261 4.502 1.00 59.19 101 ALA A C 1
ATOM 703 O O . ALA A 1 101 ? -3.095 -9.955 3.487 1.00 59.19 101 ALA A O 1
ATOM 704 N N . LEU A 1 102 ? -3.622 -9.662 5.654 1.00 55.84 102 LEU A N 1
ATOM 705 C CA . LEU A 1 102 ? -4.279 -10.961 5.880 1.00 55.84 102 LEU A CA 1
ATOM 706 C C . LEU A 1 102 ? -5.683 -11.047 5.229 1.00 55.84 102 LEU A C 1
ATOM 708 O O . LEU A 1 102 ? -6.136 -10.131 4.551 1.00 55.84 102 LEU A O 1
ATOM 712 N N . HIS A 1 103 ? -6.405 -12.156 5.428 1.00 58.66 103 HIS A N 1
ATOM 713 C CA . HIS A 1 103 ? -7.810 -12.302 5.011 1.00 58.66 103 HIS A CA 1
ATOM 714 C C . HIS A 1 103 ? -8.749 -11.419 5.866 1.00 58.66 103 HIS A C 1
ATOM 716 O O . HIS A 1 103 ? -8.487 -11.235 7.041 1.00 58.66 103 HIS A O 1
ATOM 722 N N . SER A 1 104 ? -9.851 -10.883 5.315 1.00 61.19 104 SER A N 1
ATOM 723 C CA . SER A 1 104 ? -10.812 -9.967 5.997 1.00 61.19 104 SER A CA 1
ATOM 724 C C . SER A 1 104 ? -10.154 -8.807 6.766 1.00 61.19 104 SER A C 1
ATOM 726 O O . SER A 1 104 ? -9.867 -8.900 7.962 1.00 61.19 104 SER A O 1
ATOM 728 N N . VAL A 1 105 ? -9.923 -7.702 6.056 1.00 79.12 105 VAL A N 1
ATOM 729 C CA . VAL A 1 105 ? -9.127 -6.564 6.533 1.00 79.12 105 VAL A CA 1
ATOM 730 C C . VAL A 1 105 ? -9.934 -5.284 6.469 1.00 79.12 105 VAL A C 1
ATOM 732 O O . VAL A 1 105 ? -10.608 -5.029 5.472 1.00 79.12 105 VAL A O 1
ATOM 735 N N . LEU A 1 106 ? -9.816 -4.462 7.506 1.00 79.62 106 LEU A N 1
ATOM 736 C CA . LEU A 1 106 ? -10.196 -3.062 7.442 1.00 79.62 106 LEU A CA 1
ATOM 737 C C . LEU A 1 106 ? -8.989 -2.254 6.977 1.00 79.62 106 LEU A C 1
ATOM 739 O O . LEU A 1 106 ? -7.943 -2.282 7.617 1.00 79.62 106 LEU A O 1
ATOM 743 N N . ILE A 1 107 ? -9.150 -1.498 5.903 1.00 84.44 107 ILE A N 1
ATOM 744 C CA . ILE A 1 107 ? -8.169 -0.526 5.437 1.00 84.44 107 ILE A CA 1
ATOM 745 C C . ILE A 1 107 ? -8.603 0.841 5.966 1.00 84.44 107 ILE A C 1
ATOM 747 O O . ILE A 1 107 ? -9.651 1.349 5.570 1.00 84.44 107 ILE A O 1
ATOM 751 N N . ALA A 1 108 ? -7.834 1.432 6.876 1.00 83.69 108 ALA A N 1
ATOM 752 C CA . ALA A 1 108 ? -8.097 2.781 7.363 1.00 83.69 108 ALA A CA 1
ATOM 753 C C . ALA A 1 108 ? -7.331 3.790 6.503 1.00 83.69 108 ALA A C 1
ATOM 755 O O . ALA A 1 108 ? -6.099 3.775 6.489 1.00 83.69 108 ALA A O 1
ATOM 756 N N . GLY A 1 109 ? -8.067 4.644 5.785 1.00 79.75 109 GLY A N 1
ATOM 757 C CA . GLY A 1 109 ? -7.534 5.622 4.838 1.00 79.75 109 GLY A CA 1
ATOM 758 C C . GLY A 1 109 ? -7.836 5.263 3.384 1.00 79.75 109 GLY A C 1
ATOM 759 O O . GLY A 1 109 ? -7.785 4.098 2.989 1.00 79.75 109 GLY A O 1
ATOM 760 N N . SER A 1 110 ? -8.179 6.265 2.576 1.00 65.19 110 SER A N 1
ATOM 761 C CA . SER A 1 110 ? -9.059 6.033 1.426 1.00 65.19 110 SER A CA 1
ATOM 762 C C . SER A 1 110 ? -8.586 6.503 0.066 1.00 65.19 110 SER A C 1
ATOM 764 O O . SER A 1 110 ? -9.053 5.965 -0.938 1.00 65.19 110 SER A O 1
ATOM 766 N N . THR A 1 111 ? -7.676 7.472 -0.017 1.00 64.19 111 THR A N 1
ATOM 767 C CA . THR A 1 111 ? -7.478 8.186 -1.295 1.00 64.19 111 THR A CA 1
ATOM 768 C C . THR A 1 111 ? -6.153 7.910 -2.012 1.00 64.19 111 THR A C 1
ATOM 770 O O . THR A 1 111 ? -5.953 8.371 -3.136 1.00 64.19 111 THR A O 1
ATOM 773 N N . GLY A 1 112 ? -5.251 7.135 -1.404 1.00 72.88 112 GLY A N 1
ATOM 774 C CA . GLY A 1 112 ? -3.941 6.801 -1.975 1.00 72.88 112 GLY A CA 1
ATOM 775 C C . GLY A 1 112 ? -3.949 5.622 -2.957 1.00 72.88 112 GLY A C 1
ATOM 776 O O . GLY A 1 112 ? -4.936 4.897 -3.106 1.00 72.88 112 GLY A O 1
ATOM 777 N N . ARG A 1 113 ? -2.797 5.361 -3.586 1.00 79.06 113 ARG A N 1
ATOM 778 C CA . ARG A 1 113 ? -2.611 4.217 -4.501 1.00 79.06 113 ARG A CA 1
ATOM 779 C C . ARG A 1 113 ? -2.632 2.896 -3.747 1.00 79.06 113 ARG A C 1
ATOM 781 O O . ARG A 1 113 ? -3.170 1.907 -4.240 1.00 79.06 113 ARG A O 1
ATOM 788 N N . LEU A 1 114 ? -2.057 2.900 -2.546 1.00 79.62 114 LEU A N 1
ATOM 789 C CA . LEU A 1 114 ? -1.963 1.724 -1.692 1.00 79.62 114 LEU A CA 1
ATOM 790 C C . LEU A 1 114 ? -3.342 1.189 -1.239 1.00 79.62 114 LEU A C 1
ATOM 792 O O . LEU A 1 114 ? -3.567 -0.000 -1.450 1.00 79.62 114 LEU A O 1
ATOM 796 N N . PRO A 1 115 ? -4.283 1.999 -0.699 1.00 82.88 115 PRO A N 1
ATOM 797 C CA . PRO A 1 115 ? -5.628 1.528 -0.350 1.00 82.88 115 PRO A CA 1
ATOM 798 C C . PRO A 1 115 ? -6.359 0.822 -1.489 1.00 82.88 115 PRO A C 1
ATOM 800 O O . PRO A 1 115 ? -6.871 -0.279 -1.306 1.00 82.88 115 PRO A O 1
ATOM 803 N N . LYS A 1 116 ? -6.383 1.423 -2.685 1.00 86.56 116 LYS A N 1
ATOM 804 C CA . LYS A 1 116 ? -7.060 0.819 -3.837 1.00 86.56 116 LYS A CA 1
ATOM 805 C C . LYS A 1 116 ? -6.408 -0.509 -4.228 1.00 86.56 116 LYS A C 1
ATOM 807 O O . LYS A 1 116 ? -7.115 -1.490 -4.435 1.00 86.56 116 LYS A O 1
ATOM 812 N N . LEU A 1 117 ? -5.075 -0.551 -4.287 1.00 85.44 117 LEU A N 1
ATOM 813 C CA . LEU A 1 117 ? -4.341 -1.774 -4.608 1.00 85.44 117 LEU A CA 1
ATOM 814 C C . LEU A 1 117 ? -4.595 -2.883 -3.575 1.00 85.44 117 LEU A C 1
ATOM 816 O O . LEU A 1 117 ? -4.777 -4.038 -3.951 1.00 85.44 117 LEU A O 1
ATOM 820 N N . LEU A 1 118 ? -4.624 -2.531 -2.285 1.00 84.31 118 LEU A N 1
ATOM 821 C CA . LEU A 1 118 ? -4.988 -3.437 -1.197 1.00 84.31 118 LEU A CA 1
ATOM 822 C C . LEU A 1 118 ? -6.382 -4.027 -1.425 1.00 84.31 118 LEU A C 1
ATOM 824 O O . LEU A 1 118 ? -6.531 -5.244 -1.376 1.00 84.31 118 LEU A O 1
ATOM 828 N N . VAL A 1 119 ? -7.381 -3.187 -1.719 1.00 89.19 119 VAL A N 1
ATOM 829 C CA . VAL A 1 119 ? -8.749 -3.642 -2.006 1.00 89.19 119 VAL A CA 1
ATOM 830 C C . VAL A 1 119 ? -8.767 -4.616 -3.184 1.00 89.19 119 VAL A C 1
ATOM 832 O O . VAL A 1 119 ? -9.323 -5.705 -3.049 1.00 89.19 119 VAL A O 1
ATOM 835 N N . GLU A 1 120 ? -8.141 -4.274 -4.311 1.00 89.06 120 GLU A N 1
ATOM 836 C CA . GLU A 1 120 ? -8.152 -5.116 -5.516 1.00 89.06 120 GLU A CA 1
ATOM 837 C C . GLU A 1 120 ? -7.435 -6.456 -5.287 1.00 89.06 120 GLU A C 1
ATOM 839 O O . GLU A 1 120 ? -7.976 -7.508 -5.626 1.00 89.06 120 GLU A O 1
ATOM 844 N N . LEU A 1 121 ? -6.254 -6.450 -4.653 1.00 84.38 121 LEU A N 1
ATOM 845 C CA . LEU A 1 121 ? -5.495 -7.672 -4.355 1.00 84.38 121 LEU A CA 1
ATOM 846 C C . LEU A 1 121 ? -6.213 -8.575 -3.351 1.00 84.38 121 LEU A C 1
ATOM 848 O O . LEU A 1 121 ? -6.277 -9.788 -3.548 1.00 84.38 121 LEU A O 1
ATOM 852 N N . LEU A 1 122 ? -6.762 -8.004 -2.278 1.00 82.94 122 LEU A N 1
ATOM 853 C CA . LEU A 1 122 ? -7.509 -8.764 -1.278 1.00 82.94 122 LEU A CA 1
ATOM 854 C C . LEU A 1 122 ? -8.775 -9.369 -1.893 1.00 82.94 122 LEU A C 1
ATOM 856 O O . LEU A 1 122 ? -9.046 -10.554 -1.698 1.00 82.94 122 LEU A O 1
ATOM 860 N N . SER A 1 123 ? -9.504 -8.593 -2.695 1.00 87.81 123 SER A N 1
ATOM 861 C CA . SER A 1 123 ? -10.704 -9.066 -3.394 1.00 87.81 123 SER A CA 1
ATOM 862 C C . SER A 1 123 ? -10.379 -10.167 -4.404 1.00 87.81 123 SER A C 1
ATOM 864 O O . SER A 1 123 ? -11.074 -11.181 -4.456 1.00 87.81 123 SER A O 1
ATOM 866 N N . ALA A 1 124 ? -9.285 -10.028 -5.162 1.00 85.56 124 ALA A N 1
ATOM 867 C CA . ALA A 1 124 ? -8.820 -11.049 -6.103 1.00 85.56 124 ALA A CA 1
ATOM 868 C C . ALA A 1 124 ? -8.450 -12.375 -5.412 1.00 85.56 124 ALA A C 1
ATOM 870 O O . ALA A 1 124 ? -8.605 -13.440 -6.011 1.00 85.56 124 ALA A O 1
ATOM 871 N N . ARG A 1 125 ? -8.032 -12.318 -4.141 1.00 80.12 125 ARG A N 1
ATOM 872 C CA . ARG A 1 125 ? -7.757 -13.479 -3.276 1.00 80.12 125 ARG A CA 1
ATOM 873 C C . ARG A 1 125 ? -8.990 -14.001 -2.529 1.00 80.12 125 ARG A C 1
ATOM 875 O O . ARG A 1 125 ? -8.864 -14.857 -1.657 1.00 80.12 125 ARG A O 1
ATOM 882 N N . GLY A 1 126 ? -10.181 -13.487 -2.842 1.00 81.00 126 GLY A N 1
ATOM 883 C CA . GLY A 1 126 ? -11.437 -13.890 -2.208 1.00 81.00 126 GLY A CA 1
ATOM 884 C C . GLY A 1 126 ? -11.618 -13.374 -0.778 1.00 81.00 126 GLY A C 1
ATOM 885 O O . GLY A 1 126 ? -12.512 -13.840 -0.073 1.00 81.00 126 GLY A O 1
ATOM 886 N N . ALA A 1 127 ? -10.789 -12.429 -0.327 1.00 83.00 127 ALA A N 1
ATOM 887 C CA . ALA A 1 127 ? -11.025 -11.735 0.931 1.00 83.00 127 ALA A CA 1
ATOM 888 C C . ALA A 1 127 ? -12.160 -10.707 0.782 1.00 83.00 127 ALA A C 1
ATOM 890 O O . ALA A 1 127 ? -12.610 -10.381 -0.315 1.00 83.00 127 ALA A O 1
ATOM 891 N N . ARG A 1 128 ? -12.626 -10.186 1.920 1.00 86.50 128 ARG A N 1
ATOM 892 C CA . ARG A 1 128 ? -13.693 -9.182 2.000 1.00 86.50 128 ARG A CA 1
ATOM 893 C C . ARG A 1 128 ? -13.135 -7.897 2.614 1.00 86.50 128 ARG A C 1
ATOM 895 O O . ARG A 1 128 ? -13.297 -7.704 3.817 1.00 86.50 128 ARG A O 1
ATOM 902 N N . PRO A 1 129 ? -12.393 -7.077 1.851 1.00 88.94 129 PRO A N 1
ATOM 903 C CA . PRO A 1 129 ? -11.811 -5.856 2.389 1.00 88.94 129 PRO A CA 1
ATOM 904 C C . PRO A 1 129 ? -12.911 -4.843 2.720 1.00 88.94 129 PRO A C 1
ATOM 906 O O . PRO A 1 129 ? -13.791 -4.585 1.901 1.00 88.94 129 PRO A O 1
ATOM 909 N N . CYS A 1 130 ? -12.848 -4.257 3.906 1.00 91.31 130 CYS A N 1
ATOM 910 C CA . CYS A 1 130 ? -13.632 -3.091 4.294 1.00 91.31 130 CYS A CA 1
ATOM 911 C C . CYS A 1 130 ? -12.725 -1.861 4.278 1.00 91.31 130 CYS A C 1
ATOM 913 O O . CYS A 1 130 ? -11.522 -1.989 4.503 1.00 91.31 130 CYS A O 1
ATOM 915 N N . VAL A 1 131 ? -13.269 -0.670 4.041 1.00 91.69 131 VAL A N 1
ATOM 916 C CA . VAL A 1 131 ? -12.467 0.562 4.000 1.00 91.69 131 VAL A CA 1
ATOM 917 C C . VAL A 1 131 ? -13.102 1.641 4.862 1.00 91.69 131 VAL A C 1
ATOM 919 O O . VAL A 1 131 ? -14.287 1.902 4.718 1.00 91.69 131 VAL A O 1
ATOM 922 N N . ALA A 1 132 ? -12.331 2.292 5.729 1.00 90.56 132 ALA A N 1
ATOM 923 C CA . ALA A 1 132 ? -12.738 3.540 6.370 1.00 90.56 132 ALA A CA 1
ATOM 924 C C . ALA A 1 132 ? -12.220 4.714 5.530 1.00 90.56 132 ALA A C 1
ATOM 926 O O . ALA A 1 132 ? -11.009 4.855 5.333 1.00 90.56 132 ALA A O 1
ATOM 927 N N . ALA A 1 133 ? -13.141 5.525 5.010 1.00 88.06 133 ALA A N 1
ATOM 928 C CA . ALA A 1 133 ? -12.878 6.545 4.004 1.00 88.06 133 ALA A CA 1
ATOM 929 C C . ALA A 1 133 ? -13.644 7.847 4.222 1.00 88.06 133 ALA A C 1
ATOM 931 O O . ALA A 1 133 ? -14.696 7.856 4.850 1.00 88.06 133 ALA A O 1
ATOM 932 N N . ALA A 1 134 ? -13.156 8.934 3.620 1.00 82.56 134 ALA A N 1
ATOM 933 C CA . ALA A 1 134 ? -13.966 10.131 3.433 1.00 82.56 134 ALA A CA 1
ATOM 934 C C . ALA A 1 134 ? -15.002 9.914 2.312 1.00 82.56 134 ALA A C 1
ATOM 936 O O . ALA A 1 134 ? -14.795 9.122 1.388 1.00 82.56 134 ALA A O 1
ATOM 937 N N . GLU A 1 135 ? -16.088 10.686 2.356 1.00 74.88 135 GLU A N 1
ATOM 938 C CA . GLU A 1 135 ? -17.290 10.565 1.512 1.00 74.88 135 GLU A CA 1
ATOM 939 C C . GLU A 1 135 ? -17.019 10.484 -0.011 1.00 74.88 135 GLU A C 1
ATOM 941 O O . GLU A 1 135 ? -17.744 9.817 -0.743 1.00 74.88 135 GLU A O 1
ATOM 946 N N . GLY A 1 136 ? -15.927 11.077 -0.506 1.00 71.25 136 GLY A N 1
ATOM 947 C CA . GLY A 1 136 ? -15.599 11.120 -1.940 1.00 71.25 136 GLY A CA 1
ATOM 948 C C . GLY A 1 136 ? -15.007 9.841 -2.555 1.00 71.25 136 GLY A C 1
ATOM 949 O O . GLY A 1 136 ? -14.791 9.808 -3.766 1.00 71.25 136 GLY A O 1
ATOM 950 N N . GLY A 1 137 ? -14.701 8.807 -1.759 1.00 73.88 137 GLY A N 1
ATOM 951 C CA . GLY A 1 137 ? -13.993 7.600 -2.224 1.00 73.88 137 GLY A CA 1
ATOM 952 C C . GLY A 1 137 ? -14.845 6.335 -2.380 1.00 73.88 137 GLY A C 1
ATOM 953 O O . GLY A 1 137 ? -14.374 5.357 -2.967 1.00 73.88 137 GLY A O 1
ATOM 954 N N . ALA A 1 138 ? -16.081 6.328 -1.872 1.00 82.19 138 ALA A N 1
ATOM 955 C CA . ALA A 1 138 ? -16.845 5.096 -1.667 1.00 82.19 138 ALA A CA 1
ATOM 956 C C . ALA A 1 138 ? -17.134 4.323 -2.962 1.00 82.19 138 ALA A C 1
ATOM 958 O O . ALA A 1 138 ? -16.774 3.150 -3.062 1.00 82.19 138 ALA A O 1
ATOM 959 N N . ASP A 1 139 ? -17.674 4.983 -3.988 1.00 85.25 139 ASP A N 1
ATOM 960 C CA . ASP A 1 139 ? -18.016 4.337 -5.264 1.00 85.25 139 ASP A CA 1
ATOM 961 C C . ASP A 1 139 ? -16.798 3.740 -5.975 1.00 85.25 139 ASP A C 1
ATOM 963 O O . ASP A 1 139 ? -16.895 2.734 -6.680 1.00 85.25 139 ASP A O 1
ATOM 967 N N . ALA A 1 140 ? -15.637 4.390 -5.859 1.00 85.69 140 ALA A N 1
ATOM 968 C CA . ALA A 1 140 ? -14.403 3.904 -6.463 1.00 85.69 140 ALA A CA 1
ATOM 969 C C . ALA A 1 140 ? -13.876 2.664 -5.728 1.00 85.69 140 ALA A C 1
ATOM 971 O O . ALA A 1 140 ? -13.459 1.706 -6.378 1.00 85.69 140 ALA A O 1
ATOM 972 N N . LEU A 1 141 ? -13.935 2.663 -4.394 1.00 88.62 141 LEU A N 1
ATOM 973 C CA . LEU A 1 141 ? -13.493 1.548 -3.555 1.00 88.62 141 LEU A CA 1
ATOM 974 C C . LEU A 1 141 ? -14.435 0.343 -3.655 1.00 88.62 141 LEU A C 1
ATOM 976 O O . LEU A 1 141 ? -13.969 -0.789 -3.756 1.00 88.62 141 LEU A O 1
ATOM 980 N N . GLN A 1 142 ? -15.748 0.567 -3.720 1.00 90.00 142 GLN A N 1
ATOM 981 C CA . GLN A 1 142 ? -16.725 -0.498 -3.961 1.00 90.00 142 GLN A CA 1
ATOM 982 C C . GLN A 1 142 ? -16.518 -1.142 -5.336 1.00 90.00 142 GLN A C 1
ATOM 984 O O . GLN A 1 142 ? -16.458 -2.365 -5.438 1.00 90.00 142 GLN A O 1
ATOM 989 N N . ARG A 1 143 ? -16.307 -0.339 -6.392 1.00 89.38 143 ARG A N 1
ATOM 990 C CA . ARG A 1 143 ? -15.958 -0.862 -7.727 1.00 89.38 143 ARG A CA 1
ATOM 991 C C . ARG A 1 143 ? -14.628 -1.615 -7.751 1.00 89.38 143 ARG A C 1
ATOM 993 O O . ARG A 1 143 ? -14.478 -2.523 -8.560 1.00 89.38 143 ARG A O 1
ATOM 1000 N N . ALA A 1 144 ? -13.687 -1.250 -6.883 1.00 88.81 144 ALA A N 1
ATOM 1001 C CA . ALA A 1 144 ? -12.422 -1.963 -6.713 1.00 88.81 144 ALA A CA 1
ATOM 1002 C C . ALA A 1 144 ? -12.574 -3.303 -5.960 1.00 88.81 144 ALA A C 1
ATOM 1004 O O . ALA A 1 144 ? -11.645 -4.106 -5.971 1.00 88.81 144 ALA A O 1
ATOM 1005 N N . GLY A 1 145 ? -13.730 -3.562 -5.332 1.00 90.94 145 GLY A N 1
ATOM 1006 C CA . GLY A 1 145 ? -14.036 -4.815 -4.633 1.00 90.94 145 GLY A CA 1
ATOM 1007 C C . GLY A 1 145 ? -14.229 -4.688 -3.119 1.00 90.94 145 GLY A C 1
ATOM 1008 O O . GLY A 1 145 ? -14.369 -5.704 -2.439 1.00 90.94 145 GLY A O 1
ATOM 1009 N N . ALA A 1 146 ? -14.267 -3.470 -2.564 1.00 91.50 146 ALA A N 1
ATOM 1010 C CA . ALA A 1 146 ? -14.537 -3.284 -1.141 1.00 91.50 146 ALA A CA 1
ATOM 1011 C C . ALA A 1 146 ? -15.920 -3.850 -0.772 1.00 91.50 146 ALA A C 1
ATOM 1013 O O . ALA A 1 146 ? -16.934 -3.477 -1.360 1.00 91.50 146 ALA A O 1
ATOM 1014 N N . SER A 1 147 ? -15.963 -4.728 0.232 1.00 91.56 147 SER A N 1
ATOM 1015 C CA . SER A 1 147 ? -17.201 -5.314 0.755 1.00 91.56 147 SER A CA 1
ATOM 1016 C C . SER A 1 147 ? -18.032 -4.303 1.542 1.00 91.56 147 SER A C 1
ATOM 1018 O O . SER A 1 147 ? -19.243 -4.483 1.644 1.00 91.56 147 SER A O 1
ATOM 1020 N N . ALA A 1 148 ? -17.390 -3.300 2.138 1.00 90.88 148 ALA A N 1
ATOM 1021 C CA . ALA A 1 148 ? -18.030 -2.186 2.824 1.00 90.88 148 ALA A CA 1
ATOM 1022 C C . ALA A 1 148 ? -17.103 -0.967 2.793 1.00 90.88 148 ALA A C 1
ATOM 1024 O O . ALA A 1 148 ? -15.877 -1.112 2.823 1.00 90.88 148 ALA A O 1
ATOM 1025 N N . VAL A 1 149 ? -17.690 0.227 2.751 1.00 91.62 149 VAL A N 1
ATOM 1026 C CA . VAL A 1 149 ? -16.970 1.490 2.921 1.00 91.62 149 VAL A CA 1
ATOM 1027 C C . VAL A 1 149 ? -17.676 2.278 4.014 1.00 91.62 149 VAL A C 1
ATOM 1029 O O . VAL A 1 149 ? -18.869 2.529 3.889 1.00 91.62 149 VAL A O 1
ATOM 1032 N N . PHE A 1 150 ? -16.939 2.637 5.059 1.00 90.62 150 PHE A N 1
ATOM 1033 C CA . PHE A 1 150 ? -17.426 3.374 6.216 1.00 90.62 150 PHE A CA 1
ATOM 1034 C C . PHE A 1 150 ? -16.985 4.827 6.125 1.00 90.62 150 PHE A C 1
ATOM 1036 O O . PHE A 1 150 ? -15.792 5.095 5.945 1.00 90.62 150 PHE A O 1
ATOM 1043 N N . ASN A 1 151 ? -17.925 5.759 6.267 1.00 89.00 151 ASN A N 1
ATOM 1044 C CA . ASN A 1 151 ? -17.586 7.174 6.318 1.00 89.00 151 ASN A CA 1
ATOM 1045 C C . ASN A 1 151 ? -17.077 7.535 7.716 1.00 89.00 151 ASN A C 1
ATOM 1047 O O . ASN A 1 151 ? -17.874 7.755 8.627 1.00 89.00 151 ASN A O 1
ATOM 1051 N N . TYR A 1 152 ? -15.760 7.670 7.887 1.00 87.62 152 TYR A N 1
ATOM 1052 C CA . TYR A 1 152 ? -15.180 7.992 9.197 1.00 87.62 152 TYR A CA 1
ATOM 1053 C C . TYR A 1 152 ? -15.541 9.406 9.702 1.00 87.62 152 TYR A C 1
ATOM 1055 O O . TYR A 1 152 ? -15.133 9.784 10.792 1.00 87.62 152 TYR A O 1
ATOM 1063 N N . HIS A 1 153 ? -16.279 10.218 8.936 1.00 87.00 153 HIS A N 1
ATOM 1064 C CA . HIS A 1 153 ? -16.880 11.468 9.419 1.00 87.00 153 HIS A CA 1
ATOM 1065 C C . HIS A 1 153 ? -18.298 11.307 9.977 1.00 87.00 153 HIS A C 1
ATOM 1067 O O . HIS A 1 153 ? -18.837 12.262 10.529 1.00 87.00 153 HIS A O 1
ATOM 1073 N N . ALA A 1 154 ? -18.916 10.141 9.805 1.00 86.38 154 ALA A N 1
ATOM 1074 C CA . ALA A 1 154 ? -20.324 9.924 10.120 1.00 86.38 154 ALA A CA 1
ATOM 1075 C C . ALA A 1 154 ? -20.564 8.710 11.023 1.00 86.38 154 ALA A C 1
ATOM 1077 O O . ALA A 1 154 ? -21.535 8.704 11.775 1.00 86.38 154 ALA A O 1
ATOM 1078 N N . GLU A 1 155 ? -19.712 7.686 10.953 1.00 86.12 155 GLU A N 1
ATOM 1079 C CA . GLU A 1 155 ? -19.938 6.422 11.651 1.00 86.12 155 GLU A CA 1
ATOM 1080 C C . GLU A 1 155 ? -18.656 5.806 12.219 1.00 86.12 155 GLU A C 1
ATOM 1082 O O . GLU A 1 155 ? -17.567 5.918 11.648 1.00 86.12 155 GLU A O 1
ATOM 1087 N N . SER A 1 156 ? -18.806 5.123 13.357 1.00 86.31 156 SER A N 1
ATOM 1088 C CA . SER A 1 156 ? -17.735 4.361 13.992 1.00 86.31 156 SER A CA 1
ATOM 1089 C C . SER A 1 156 ? -17.602 2.997 13.314 1.00 86.31 156 SER A C 1
ATOM 1091 O O . SER A 1 156 ? -18.411 2.091 13.525 1.00 86.31 156 SER A O 1
ATOM 1093 N N . PHE A 1 157 ? -16.566 2.818 12.492 1.00 86.00 157 PHE A N 1
ATOM 1094 C CA . PHE A 1 157 ? -16.316 1.530 11.839 1.00 86.00 157 PHE A CA 1
ATOM 1095 C C . PHE A 1 157 ? -15.968 0.423 12.844 1.00 86.00 157 PHE A C 1
ATOM 1097 O O . PHE A 1 157 ? -16.238 -0.743 12.560 1.00 86.00 157 PHE A O 1
ATOM 1104 N N . THR A 1 158 ? -15.402 0.746 14.018 1.00 83.00 158 THR A N 1
ATOM 1105 C CA . THR A 1 158 ? -15.165 -0.260 15.063 1.00 83.00 158 THR A CA 1
ATOM 1106 C C . THR A 1 158 ? -16.455 -0.848 15.604 1.00 83.00 158 THR A C 1
ATOM 1108 O O . THR A 1 158 ? -16.514 -2.054 15.808 1.00 83.00 158 THR A O 1
ATOM 1111 N N . GLU A 1 159 ? -17.494 -0.032 15.792 1.00 84.62 159 GLU A N 1
ATOM 1112 C CA . GLU A 1 159 ? -18.802 -0.516 16.247 1.00 84.62 159 GLU A CA 1
ATOM 1113 C C . GLU A 1 159 ? -19.455 -1.404 15.186 1.00 84.62 159 GLU A C 1
ATOM 1115 O O . GLU A 1 159 ? -19.952 -2.483 15.498 1.00 84.62 159 GLU A O 1
ATOM 1120 N N . GLN A 1 160 ? -19.383 -0.990 13.918 1.00 86.19 160 GLN A N 1
ATOM 1121 C CA . GLN A 1 160 ? -19.943 -1.748 12.795 1.00 86.19 160 GLN A CA 1
ATOM 1122 C C . GLN A 1 160 ? -19.229 -3.087 12.557 1.00 86.19 160 GLN A C 1
ATOM 1124 O O . GLN A 1 160 ? -19.833 -4.040 12.064 1.00 86.19 160 GLN A O 1
ATOM 1129 N N . LEU A 1 161 ? -17.934 -3.166 12.878 1.00 86.56 161 LEU A N 1
ATOM 1130 C CA . LEU A 1 161 ? -17.109 -4.358 12.667 1.00 86.56 161 LEU A CA 1
ATOM 1131 C C . LEU A 1 161 ? -16.905 -5.201 13.931 1.00 86.56 161 LEU A C 1
ATOM 1133 O O . LEU A 1 161 ? -16.325 -6.291 13.839 1.00 86.56 161 LEU A O 1
ATOM 1137 N N . ALA A 1 162 ? -17.392 -4.756 15.090 1.00 83.44 162 ALA A N 1
ATOM 1138 C CA . ALA A 1 162 ? -17.286 -5.495 16.340 1.00 83.44 162 ALA A CA 1
ATOM 1139 C C . ALA A 1 162 ? -17.915 -6.893 16.204 1.00 83.44 162 ALA A C 1
ATOM 1141 O O . ALA A 1 162 ? -19.040 -7.058 15.736 1.00 83.44 162 ALA A O 1
ATOM 1142 N N . GLY A 1 163 ? -17.167 -7.931 16.586 1.00 81.06 163 GLY A N 1
ATOM 1143 C CA . GLY A 1 163 ? -17.645 -9.318 16.537 1.00 81.06 163 GLY A CA 1
ATOM 1144 C C . GLY A 1 163 ? -17.775 -9.931 15.134 1.00 81.06 163 GLY A C 1
ATOM 1145 O O . GLY A 1 163 ? -18.200 -11.078 15.021 1.00 81.06 163 GLY A O 1
ATOM 1146 N N . THR A 1 164 ? -17.374 -9.229 14.066 1.00 82.69 164 THR A N 1
ATOM 1147 C CA . THR A 1 164 ? -17.427 -9.762 12.686 1.00 82.69 164 THR A CA 1
ATOM 1148 C C . THR A 1 164 ? -16.334 -10.789 12.369 1.00 82.69 164 THR A C 1
ATOM 1150 O O . THR A 1 164 ? -16.390 -11.440 11.326 1.00 82.69 164 THR A O 1
ATOM 1153 N N . GLY A 1 165 ? -15.346 -10.953 13.257 1.00 79.06 165 GLY A N 1
ATOM 1154 C CA . GLY A 1 165 ? -14.191 -11.828 13.033 1.00 79.06 165 GLY A CA 1
ATOM 1155 C C . GLY A 1 165 ? -13.120 -11.212 12.128 1.00 79.06 165 GLY A C 1
ATOM 1156 O O . GLY A 1 165 ? -12.427 -11.940 11.418 1.00 79.06 165 GLY A O 1
ATOM 1157 N N . LEU A 1 166 ? -12.996 -9.878 12.128 1.00 81.38 166 LEU A N 1
ATOM 1158 C CA . LEU A 1 166 ? -11.950 -9.158 11.403 1.00 81.38 166 LEU A CA 1
ATOM 1159 C C . LEU A 1 166 ? -10.564 -9.717 11.760 1.00 81.38 166 LEU A C 1
ATOM 1161 O O . LEU A 1 166 ? -10.253 -9.882 12.937 1.00 81.38 166 LEU A O 1
ATOM 1165 N N . SER A 1 167 ? -9.708 -9.993 10.772 1.00 77.94 167 SER A N 1
ATOM 1166 C CA . SER A 1 167 ? -8.370 -10.530 11.073 1.00 77.94 167 SER A CA 1
ATOM 1167 C C . SER A 1 167 ? -7.324 -9.438 11.258 1.00 77.94 167 SER A C 1
ATOM 1169 O O . SER A 1 167 ? -6.401 -9.614 12.055 1.00 77.94 167 SER A O 1
ATOM 1171 N N . ALA A 1 168 ? -7.460 -8.300 10.565 1.00 80.25 168 ALA A N 1
ATOM 1172 C CA . ALA A 1 168 ? -6.554 -7.172 10.751 1.00 80.25 168 ALA A CA 1
ATOM 1173 C C . ALA A 1 168 ? -7.155 -5.804 10.395 1.00 80.25 168 ALA A C 1
ATOM 1175 O O . ALA A 1 168 ? -8.033 -5.688 9.539 1.00 80.25 168 ALA A O 1
ATOM 1176 N N . VAL A 1 169 ? -6.584 -4.761 10.995 1.00 81.38 169 VAL A N 1
ATOM 1177 C CA . VAL A 1 169 ? -6.652 -3.373 10.528 1.00 81.38 169 VAL A CA 1
ATOM 1178 C C . VAL A 1 169 ? -5.318 -3.004 9.881 1.00 81.38 169 VAL A C 1
ATOM 1180 O O . VAL A 1 169 ? -4.264 -3.169 10.498 1.00 81.38 169 VAL A O 1
ATOM 1183 N N . VAL A 1 170 ? -5.374 -2.491 8.654 1.00 83.38 170 VAL A N 1
ATOM 1184 C CA . VAL A 1 170 ? -4.248 -1.914 7.913 1.00 83.38 170 VAL A CA 1
ATOM 1185 C C . VAL A 1 170 ? -4.468 -0.410 7.801 1.00 83.38 170 VAL A C 1
ATOM 1187 O O . VAL A 1 170 ? -5.317 0.063 7.051 1.00 83.38 170 VAL A O 1
ATOM 1190 N N . ASP A 1 171 ? -3.700 0.347 8.566 1.00 83.25 171 ASP A N 1
ATOM 1191 C CA . ASP A 1 171 ? -3.780 1.798 8.654 1.00 83.25 171 ASP A CA 1
ATOM 1192 C C . ASP A 1 171 ? -2.753 2.452 7.735 1.00 83.25 171 ASP A C 1
ATOM 1194 O O . ASP A 1 171 ? -1.548 2.359 7.958 1.00 83.25 171 ASP A O 1
ATOM 1198 N N . VAL A 1 172 ? -3.223 3.087 6.665 1.00 81.31 172 VAL A N 1
ATOM 1199 C CA . VAL A 1 172 ? -2.359 3.669 5.625 1.00 81.31 172 VAL A CA 1
ATOM 1200 C C . VAL A 1 172 ? -2.168 5.179 5.783 1.00 81.31 172 VAL A C 1
ATOM 1202 O O . VAL A 1 172 ? -1.445 5.785 4.993 1.00 81.31 172 VAL A O 1
ATOM 1205 N N . VAL A 1 173 ? -2.845 5.796 6.755 1.00 79.69 173 VAL A N 1
ATOM 1206 C CA . VAL A 1 173 ? -2.850 7.254 6.976 1.00 79.69 173 VAL A CA 1
ATOM 1207 C C . VAL A 1 173 ? -2.152 7.660 8.268 1.00 79.69 173 VAL A C 1
ATOM 1209 O O . VAL A 1 173 ? -1.800 8.823 8.424 1.00 79.69 173 VAL A O 1
ATOM 1212 N N . GLY A 1 174 ? -1.916 6.737 9.196 1.00 74.25 174 GLY A N 1
ATOM 1213 C CA . GLY A 1 174 ? -1.179 7.058 10.408 1.00 74.25 174 GLY A CA 1
ATOM 1214 C C . GLY A 1 174 ? -0.806 5.839 11.227 1.00 74.25 174 GLY A C 1
ATOM 1215 O O . GLY A 1 174 ? -0.897 4.694 10.780 1.00 74.25 174 GLY A O 1
ATOM 1216 N N . ARG A 1 175 ? -0.358 6.117 12.447 1.00 70.81 175 ARG A N 1
ATOM 1217 C CA . ARG A 1 175 ? -0.144 5.129 13.494 1.00 70.81 175 ARG A CA 1
ATOM 1218 C C . ARG A 1 175 ? -0.855 5.617 14.746 1.00 70.81 175 ARG A C 1
ATOM 1220 O O . ARG A 1 175 ? -0.648 6.751 15.163 1.00 70.81 175 ARG A O 1
ATOM 1227 N N . GLU A 1 176 ? -1.673 4.756 15.335 1.00 73.12 176 GLU A N 1
ATOM 1228 C CA . GLU A 1 176 ? -2.196 4.987 16.681 1.00 73.12 176 GLU A CA 1
ATOM 1229 C C . GLU A 1 176 ? -1.089 4.791 17.718 1.00 73.12 176 GLU A C 1
ATOM 1231 O O . GLU A 1 176 ? -0.295 3.853 17.606 1.00 73.12 176 GLU A O 1
ATOM 1236 N N . GLU A 1 177 ? -1.044 5.666 18.724 1.00 66.56 177 GLU A N 1
ATOM 1237 C CA . GLU A 1 177 ? 0.028 5.693 19.729 1.00 66.56 177 GLU A CA 1
ATOM 1238 C C . GLU A 1 177 ? 0.120 4.370 20.510 1.00 66.56 177 GLU A C 1
ATOM 1240 O O . GLU A 1 177 ? 1.213 3.850 20.736 1.00 66.56 177 GLU A O 1
ATOM 1245 N N . GLU A 1 178 ? -1.025 3.764 20.835 1.00 70.62 178 GLU A N 1
ATOM 1246 C CA . GLU A 1 178 ? -1.102 2.551 21.656 1.00 70.62 178 GLU A CA 1
ATOM 1247 C C . GLU A 1 178 ? -1.799 1.384 20.944 1.00 70.62 178 GLU A C 1
ATOM 1249 O O . GLU A 1 178 ? -2.820 0.926 21.431 1.00 70.62 178 GLU A O 1
ATOM 1254 N N . PRO A 1 179 ? -1.279 0.805 19.845 1.00 68.19 179 PRO A N 1
ATOM 1255 C CA . PRO A 1 179 ? -2.008 -0.123 18.960 1.00 68.19 179 PRO A CA 1
ATOM 1256 C C . PRO A 1 179 ? -2.627 -1.372 19.625 1.00 68.19 179 PRO A C 1
ATOM 1258 O O . PRO A 1 179 ? -3.467 -2.028 19.009 1.00 68.19 179 PRO A O 1
ATOM 1261 N N . GLY A 1 180 ? -2.256 -1.699 20.869 1.00 70.06 180 GLY A N 1
ATOM 1262 C CA . GLY A 1 180 ? -2.885 -2.748 21.680 1.00 70.06 180 GLY A CA 1
ATOM 1263 C C . GLY A 1 180 ? -4.397 -2.568 21.849 1.00 70.06 180 GLY A C 1
ATOM 1264 O O . GLY A 1 180 ? -5.130 -3.542 21.725 1.00 70.06 180 GLY A O 1
ATOM 1265 N N . TRP A 1 181 ? -4.881 -1.333 21.983 1.00 75.88 181 TRP A N 1
ATOM 1266 C CA . TRP A 1 181 ? -6.312 -1.038 22.116 1.00 75.88 181 TRP A CA 1
ATOM 1267 C C . TRP A 1 181 ? -7.162 -1.465 20.910 1.00 75.88 181 TRP A C 1
ATOM 1269 O O . TRP A 1 181 ? -8.275 -1.952 21.083 1.00 75.88 181 TRP A O 1
ATOM 1279 N N . VAL A 1 182 ? -6.642 -1.342 19.681 1.00 76.69 182 VAL A N 1
ATOM 1280 C CA . VAL A 1 182 ? -7.339 -1.811 18.473 1.00 76.69 182 VAL A CA 1
ATOM 1281 C C . VAL A 1 182 ? -7.470 -3.328 18.524 1.00 76.69 182 VAL A C 1
ATOM 1283 O O . VAL A 1 182 ? -8.519 -3.871 18.188 1.00 76.69 182 VAL A O 1
ATOM 1286 N N . ARG A 1 183 ? -6.418 -4.012 18.992 1.00 76.62 183 ARG A N 1
ATOM 1287 C CA . ARG A 1 183 ? -6.425 -5.469 19.152 1.00 76.62 183 ARG A CA 1
ATOM 1288 C C . ARG A 1 183 ? -7.422 -5.909 20.216 1.00 76.62 183 ARG A C 1
ATOM 1290 O O . ARG A 1 183 ? -8.115 -6.894 20.005 1.00 76.62 183 ARG A O 1
ATOM 1297 N N . GLU A 1 184 ? -7.512 -5.181 21.324 1.00 81.00 184 GLU A N 1
ATOM 1298 C CA . GLU A 1 184 ? -8.468 -5.458 22.400 1.00 81.00 184 GLU A CA 1
ATOM 1299 C C . GLU A 1 184 ? -9.916 -5.219 21.958 1.00 81.00 184 GLU A C 1
ATOM 1301 O O . GLU A 1 184 ? -10.772 -6.069 22.184 1.00 81.00 184 GLU A O 1
ATOM 1306 N N . ALA A 1 185 ? -10.185 -4.103 21.280 1.00 79.56 185 ALA A N 1
ATOM 1307 C CA . ALA A 1 185 ? -11.536 -3.725 20.878 1.00 79.56 185 ALA A CA 1
ATOM 1308 C C . ALA A 1 185 ? -12.085 -4.550 19.703 1.00 79.56 185 ALA A C 1
ATOM 1310 O O . ALA A 1 185 ? -13.270 -4.874 19.678 1.00 79.56 185 ALA A O 1
ATOM 1311 N N . LEU A 1 186 ? -11.241 -4.883 18.720 1.00 80.62 186 LEU A N 1
ATOM 1312 C CA . LEU A 1 186 ? -11.660 -5.603 17.510 1.00 80.62 186 LEU A CA 1
ATOM 1313 C C . LEU A 1 186 ? -11.283 -7.086 17.509 1.00 80.62 186 LEU A C 1
ATOM 1315 O O . LEU A 1 186 ? -11.729 -7.823 16.630 1.00 80.62 186 LEU A O 1
ATOM 1319 N N . GLY A 1 187 ? -10.456 -7.536 18.454 1.00 78.88 187 GLY A N 1
ATOM 1320 C CA . GLY A 1 187 ? -9.949 -8.909 18.483 1.00 78.88 187 GLY A CA 1
ATOM 1321 C C . GLY A 1 187 ? -9.040 -9.255 17.298 1.00 78.88 187 GLY A C 1
ATOM 1322 O O . GLY A 1 187 ? -8.879 -10.432 16.981 1.00 78.88 187 GLY A O 1
ATOM 1323 N N . CYS A 1 188 ? -8.468 -8.255 16.620 1.00 77.62 188 CYS A N 1
ATOM 1324 C CA . CYS A 1 188 ? -7.741 -8.419 15.361 1.00 77.62 188 CYS A CA 1
ATOM 1325 C C . CYS A 1 188 ? -6.300 -7.896 15.440 1.00 77.62 188 CYS A C 1
ATOM 1327 O O . CYS A 1 188 ? -5.937 -7.153 16.349 1.00 77.62 188 CYS A O 1
ATOM 1329 N N . ALA A 1 189 ? -5.459 -8.222 14.456 1.00 78.19 189 ALA A N 1
ATOM 1330 C CA . ALA A 1 189 ? -4.155 -7.575 14.326 1.00 78.19 189 ALA A CA 1
ATOM 1331 C C . ALA A 1 189 ? -4.307 -6.084 13.955 1.00 78.19 189 ALA A C 1
ATOM 1333 O O . ALA A 1 189 ? -5.281 -5.681 13.325 1.00 78.19 189 ALA A O 1
ATOM 1334 N N . TYR A 1 190 ? -3.321 -5.262 14.309 1.00 77.56 190 TYR A N 1
ATOM 1335 C CA . TYR A 1 190 ? -3.215 -3.878 13.838 1.00 77.56 190 TYR A CA 1
ATOM 1336 C C . TYR A 1 190 ? -1.843 -3.673 13.215 1.00 77.56 190 TYR A C 1
ATOM 1338 O O . TYR A 1 190 ? -0.828 -4.056 13.811 1.00 77.56 190 TYR A O 1
ATOM 1346 N N . VAL A 1 191 ? -1.846 -3.069 12.031 1.00 75.56 191 VAL A N 1
ATOM 1347 C CA . VAL A 1 191 ? -0.681 -2.814 11.194 1.00 75.56 191 VAL A CA 1
ATOM 1348 C C . VAL A 1 191 ? -0.784 -1.387 10.683 1.00 75.56 191 VAL A C 1
ATOM 1350 O O . VAL A 1 191 ? -1.782 -1.028 10.068 1.00 75.56 191 VAL A O 1
ATOM 1353 N N . SER A 1 192 ? 0.251 -0.582 10.897 1.00 76.19 192 SER A N 1
ATOM 1354 C CA . SER A 1 192 ? 0.367 0.723 10.246 1.00 76.19 192 SER A CA 1
ATOM 1355 C C . SER A 1 192 ? 1.278 0.591 9.034 1.00 76.19 192 SER A C 1
ATOM 1357 O O . SER A 1 192 ? 2.432 0.221 9.190 1.00 76.19 192 SER A O 1
ATOM 1359 N N . ALA A 1 193 ? 0.768 0.897 7.843 1.00 73.88 193 ALA A N 1
ATOM 1360 C CA . ALA A 1 193 ? 1.532 1.015 6.603 1.00 73.88 193 ALA A CA 1
ATOM 1361 C C . ALA A 1 193 ? 1.844 2.485 6.246 1.00 73.88 193 ALA A C 1
ATOM 1363 O O . ALA A 1 193 ? 2.249 2.777 5.117 1.00 73.88 193 ALA A O 1
ATOM 1364 N N . ALA A 1 194 ? 1.648 3.410 7.193 1.00 72.38 194 ALA A N 1
ATOM 1365 C CA . ALA A 1 194 ? 2.009 4.815 7.048 1.00 72.38 194 ALA A CA 1
ATOM 1366 C C . ALA A 1 194 ? 3.517 4.971 6.793 1.00 72.38 194 ALA A C 1
ATOM 1368 O O . ALA A 1 194 ? 4.346 4.269 7.376 1.00 72.38 194 ALA A O 1
ATOM 1369 N N . SER A 1 195 ? 3.893 5.900 5.910 1.00 66.19 195 SER A N 1
ATOM 1370 C CA . SER A 1 195 ? 5.308 6.158 5.630 1.00 66.19 195 SER A CA 1
ATOM 1371 C C . SER A 1 195 ? 5.996 6.848 6.822 1.00 66.19 195 SER A C 1
ATOM 1373 O O . SER A 1 195 ? 5.353 7.626 7.530 1.00 66.19 195 SER A O 1
ATOM 1375 N N . PRO A 1 196 ? 7.316 6.675 7.030 1.00 61.25 196 PRO A N 1
ATOM 1376 C CA . PRO A 1 196 ? 8.028 7.415 8.076 1.00 61.25 196 PRO A CA 1
ATOM 1377 C C . PRO A 1 196 ? 7.946 8.931 7.894 1.00 61.25 196 PRO A C 1
ATOM 1379 O O . PRO A 1 196 ? 7.893 9.672 8.866 1.00 61.25 196 PRO A O 1
ATOM 1382 N N . ALA A 1 197 ? 7.900 9.406 6.644 1.00 62.88 197 ALA A N 1
ATOM 1383 C CA . ALA A 1 197 ? 7.715 10.824 6.359 1.00 62.88 197 ALA A CA 1
ATOM 1384 C C . ALA A 1 197 ? 6.370 11.334 6.894 1.00 62.88 197 ALA A C 1
ATOM 1386 O O . ALA A 1 197 ? 6.319 12.433 7.438 1.00 62.88 197 ALA A O 1
ATOM 1387 N N . LEU A 1 198 ? 5.311 10.531 6.767 1.00 65.81 198 LEU A N 1
ATOM 1388 C CA . LEU A 1 198 ? 3.991 10.832 7.309 1.00 65.81 198 LEU A CA 1
ATOM 1389 C C . LEU A 1 198 ? 3.990 10.821 8.842 1.00 65.81 198 LEU A C 1
ATOM 1391 O O . LEU A 1 198 ? 3.445 11.739 9.446 1.00 65.81 198 LEU A O 1
ATOM 1395 N N . LEU A 1 199 ? 4.658 9.846 9.461 1.00 65.31 199 LEU A N 1
ATOM 1396 C CA . LEU A 1 199 ? 4.752 9.751 10.921 1.00 65.31 199 LEU A CA 1
ATOM 1397 C C . LEU A 1 199 ? 5.565 10.897 11.532 1.00 65.31 199 LEU A C 1
ATOM 1399 O O . LEU A 1 199 ? 5.107 11.546 12.466 1.00 65.31 199 LEU A O 1
ATOM 1403 N N . SER A 1 200 ? 6.711 11.249 10.942 1.00 63.06 200 SER A N 1
ATOM 1404 C CA . SER A 1 200 ? 7.469 12.434 11.364 1.00 63.06 200 SER A CA 1
ATOM 1405 C C . SER A 1 200 ? 6.682 13.732 11.149 1.00 63.06 200 SER A C 1
ATOM 1407 O O . SER A 1 200 ? 6.814 14.670 11.929 1.00 63.06 200 SER A O 1
ATOM 1409 N N . LEU A 1 201 ? 5.860 13.814 10.095 1.00 63.69 201 LEU A N 1
ATOM 1410 C CA . LEU A 1 201 ? 4.963 14.953 9.883 1.00 63.69 201 LEU A CA 1
ATOM 1411 C C . LEU A 1 201 ? 3.881 15.038 10.963 1.00 63.69 201 LEU A C 1
ATOM 1413 O O . LEU A 1 201 ? 3.587 16.145 11.409 1.00 63.69 201 LEU A O 1
ATOM 1417 N N . SER A 1 202 ? 3.305 13.909 11.384 1.00 60.78 202 SER A N 1
ATOM 1418 C CA . SER A 1 202 ? 2.281 13.882 12.431 1.00 60.78 202 SER A CA 1
ATOM 1419 C C . SER A 1 202 ? 2.833 14.132 13.833 1.00 60.78 202 SER A C 1
ATOM 1421 O O . SER A 1 202 ? 2.174 14.814 14.611 1.00 60.78 202 SER A O 1
ATOM 1423 N N . GLU A 1 203 ? 4.017 13.603 14.151 1.00 63.16 203 GLU A N 1
ATOM 1424 C CA . GLU A 1 203 ? 4.620 13.685 15.489 1.00 63.16 203 GLU A CA 1
ATOM 1425 C C . GLU A 1 203 ? 5.331 15.026 15.711 1.00 63.16 203 GLU A C 1
ATOM 1427 O O . GLU A 1 203 ? 5.125 15.685 16.728 1.00 63.16 203 GLU A O 1
ATOM 1432 N N . ASP A 1 204 ? 6.124 15.473 14.732 1.00 63.66 204 ASP A N 1
ATOM 1433 C CA . ASP A 1 204 ? 6.990 16.644 14.893 1.00 63.66 204 ASP A CA 1
ATOM 1434 C C . ASP A 1 204 ? 6.451 17.901 14.171 1.00 63.66 204 ASP A C 1
ATOM 1436 O O . ASP A 1 204 ? 6.971 19.014 14.322 1.00 63.66 204 ASP A O 1
ATOM 1440 N N . GLY A 1 205 ? 5.398 17.756 13.362 1.00 61.66 205 GLY A N 1
ATOM 1441 C CA . GLY A 1 205 ? 4.838 18.827 12.541 1.00 61.66 205 GLY A CA 1
ATOM 1442 C C . GLY A 1 205 ? 5.691 19.178 11.313 1.00 61.66 205 GLY A C 1
ATOM 1443 O O . GLY A 1 205 ? 6.856 18.799 11.167 1.00 61.66 205 GLY A O 1
ATOM 1444 N N . ALA A 1 206 ? 5.117 19.972 10.402 1.00 61.09 206 ALA A N 1
ATOM 1445 C CA . ALA A 1 206 ? 5.715 20.281 9.095 1.00 61.09 206 ALA A CA 1
ATOM 1446 C C . ALA A 1 206 ? 7.141 20.858 9.169 1.00 61.09 206 ALA A C 1
ATOM 1448 O O . ALA A 1 206 ? 7.980 20.554 8.322 1.00 61.09 206 ALA A O 1
ATOM 1449 N N . LEU A 1 207 ? 7.439 21.674 10.186 1.00 53.50 207 LEU A N 1
ATOM 1450 C CA . LEU A 1 207 ? 8.736 22.341 10.310 1.00 53.50 207 LEU A CA 1
ATOM 1451 C C . LEU A 1 207 ? 9.843 21.389 10.779 1.00 53.50 207 LEU A C 1
ATOM 1453 O O . LEU A 1 207 ? 10.978 21.477 10.306 1.00 53.50 207 LEU A O 1
ATOM 1457 N N . ALA A 1 208 ? 9.541 20.475 11.699 1.00 54.44 208 ALA A N 1
ATOM 1458 C CA . ALA A 1 208 ? 10.524 19.507 12.164 1.00 54.44 208 ALA A CA 1
ATOM 1459 C C . ALA A 1 208 ? 10.621 18.295 11.231 1.00 54.44 208 ALA A C 1
ATOM 1461 O O . ALA A 1 208 ? 11.736 17.817 11.029 1.00 54.44 208 ALA A O 1
ATOM 1462 N N . ALA A 1 209 ? 9.552 17.931 10.517 1.00 52.34 209 ALA A N 1
ATOM 1463 C CA . ALA A 1 209 ? 9.629 17.038 9.363 1.00 52.34 209 ALA A CA 1
ATOM 1464 C C . ALA A 1 209 ? 10.493 17.626 8.235 1.00 52.34 209 ALA A C 1
ATOM 1466 O O . ALA A 1 209 ? 11.346 16.925 7.697 1.00 52.34 209 ALA A O 1
ATOM 1467 N N . ALA A 1 210 ? 10.364 18.924 7.927 1.00 54.59 210 ALA A N 1
ATOM 1468 C CA . ALA A 1 210 ? 11.226 19.610 6.961 1.00 54.59 210 ALA A CA 1
ATOM 1469 C C . ALA A 1 210 ? 12.694 19.646 7.419 1.00 54.59 210 ALA A C 1
ATOM 1471 O O . ALA A 1 210 ? 13.593 19.403 6.618 1.00 54.59 210 ALA A O 1
ATOM 1472 N N . ARG A 1 211 ? 12.963 19.867 8.714 1.00 52.59 211 ARG A N 1
ATOM 1473 C CA . ARG A 1 211 ? 14.319 19.756 9.293 1.00 52.59 211 ARG A CA 1
ATOM 1474 C C . ARG A 1 211 ? 14.827 18.314 9.318 1.00 52.59 211 ARG A C 1
ATOM 1476 O O . ARG A 1 211 ? 16.026 18.093 9.175 1.00 52.59 211 ARG A O 1
ATOM 1483 N N . GLY A 1 212 ? 13.948 17.335 9.508 1.00 49.59 212 GLY A N 1
ATOM 1484 C CA . GLY A 1 212 ? 14.230 15.906 9.391 1.00 49.59 212 GLY A CA 1
ATOM 1485 C C . GLY A 1 212 ? 14.647 15.557 7.969 1.00 49.59 212 GLY A C 1
ATOM 1486 O O . GLY A 1 212 ? 15.723 15.004 7.776 1.00 49.59 212 GLY A O 1
ATOM 1487 N N . TRP A 1 213 ? 13.875 16.002 6.976 1.00 46.91 213 TRP A N 1
ATOM 1488 C CA . TRP A 1 213 ? 14.204 15.949 5.551 1.00 46.91 213 TRP A CA 1
ATOM 1489 C C . TRP A 1 213 ? 15.541 16.631 5.248 1.00 46.91 213 TRP A C 1
ATOM 1491 O O . TRP A 1 213 ? 16.409 16.023 4.634 1.00 46.91 213 TRP A O 1
ATOM 1501 N N . GLN A 1 214 ? 15.770 17.845 5.745 1.00 45.66 214 GLN A N 1
ATOM 1502 C CA . GLN A 1 214 ? 17.015 18.589 5.535 1.00 45.66 214 GLN A CA 1
ATOM 1503 C C . GLN A 1 214 ? 18.227 17.898 6.189 1.00 45.66 214 GLN A C 1
ATOM 1505 O O . GLN A 1 214 ? 19.312 17.891 5.617 1.00 45.66 214 GLN A O 1
ATOM 1510 N N . ARG A 1 215 ? 18.049 17.241 7.345 1.00 46.59 215 ARG A N 1
ATOM 1511 C CA . ARG A 1 215 ? 19.067 16.379 7.976 1.00 46.59 215 ARG A CA 1
ATOM 1512 C C . ARG A 1 215 ? 19.291 15.073 7.206 1.00 46.59 215 ARG A C 1
ATOM 1514 O O . ARG A 1 215 ? 20.426 14.608 7.138 1.00 46.59 215 ARG A O 1
ATOM 1521 N N . ARG A 1 216 ? 18.241 14.516 6.591 1.00 48.88 216 ARG A N 1
ATOM 1522 C CA . ARG A 1 216 ? 18.281 13.312 5.739 1.00 48.88 216 ARG A CA 1
ATOM 1523 C C . ARG A 1 216 ? 18.990 13.556 4.406 1.00 48.88 216 ARG A C 1
ATOM 1525 O O . ARG A 1 216 ? 19.661 12.655 3.924 1.00 48.88 216 ARG A O 1
ATOM 1532 N N . TRP A 1 217 ? 18.856 14.761 3.852 1.00 41.31 217 TRP A N 1
ATOM 1533 C CA . TRP A 1 217 ? 19.516 15.208 2.619 1.00 41.31 217 TRP A CA 1
ATOM 1534 C C . TRP A 1 217 ? 20.894 15.853 2.865 1.00 41.31 217 TRP A C 1
ATOM 1536 O O . TRP A 1 217 ? 21.726 15.883 1.965 1.00 41.31 217 TRP A O 1
ATOM 1546 N N . GLY A 1 218 ? 21.148 16.376 4.072 1.00 38.09 218 GLY A N 1
ATOM 1547 C CA . GLY A 1 218 ? 22.406 17.031 4.455 1.00 38.09 218 GLY A CA 1
ATOM 1548 C C . GLY A 1 218 ? 23.491 16.095 5.003 1.00 38.09 218 GLY A C 1
ATOM 1549 O O . GLY A 1 218 ? 24.643 16.512 5.127 1.00 38.09 218 GLY A O 1
ATOM 1550 N N . ARG A 1 219 ? 23.163 14.835 5.321 1.00 38.16 219 ARG A N 1
ATOM 1551 C CA . ARG A 1 219 ? 24.165 13.778 5.527 1.00 38.16 219 ARG A CA 1
ATOM 1552 C C . ARG A 1 219 ? 24.577 13.192 4.170 1.00 38.16 219 ARG A C 1
ATOM 1554 O O . ARG A 1 219 ? 23.731 12.950 3.317 1.00 38.16 219 ARG A O 1
ATOM 1561 N N . ARG A 1 220 ? 25.881 12.944 3.991 1.00 38.50 220 ARG A N 1
ATOM 1562 C CA . ARG A 1 220 ? 26.423 12.079 2.924 1.00 38.50 220 ARG A CA 1
ATOM 1563 C C . ARG A 1 220 ? 25.792 10.663 3.006 1.00 38.50 220 ARG A C 1
ATOM 1565 O O . ARG A 1 220 ? 25.221 10.328 4.045 1.00 38.50 220 ARG A O 1
ATOM 1572 N N . PRO A 1 221 ? 25.796 9.900 1.895 1.00 41.22 221 PRO A N 1
ATOM 1573 C CA . PRO A 1 221 ? 24.726 8.981 1.505 1.00 41.22 221 PRO A CA 1
ATOM 1574 C C . PRO A 1 221 ? 24.536 7.875 2.530 1.00 41.22 221 PRO A C 1
ATOM 1576 O O . PRO A 1 221 ? 25.523 7.271 2.911 1.00 41.22 221 PRO A O 1
ATOM 1579 N N . HIS A 1 222 ? 23.290 7.612 2.938 1.00 50.50 222 HIS A N 1
ATOM 1580 C CA . HIS A 1 222 ? 22.768 6.287 3.317 1.00 50.50 222 HIS A CA 1
ATOM 1581 C C . HIS A 1 222 ? 23.665 5.350 4.177 1.00 50.50 222 HIS A C 1
ATOM 1583 O O . HIS A 1 222 ? 23.438 4.142 4.188 1.00 50.50 222 HIS A O 1
ATOM 1589 N N . GLU A 1 223 ? 24.647 5.862 4.924 1.00 40.47 223 GLU A N 1
ATOM 1590 C CA . GLU A 1 223 ? 25.563 5.068 5.745 1.00 40.47 223 GLU A CA 1
ATOM 1591 C C . GLU A 1 223 ? 24.762 4.443 6.891 1.00 40.47 223 GLU A C 1
ATOM 1593 O O . GLU A 1 223 ? 24.223 5.147 7.746 1.00 40.47 223 GLU A O 1
ATOM 1598 N N . GLY A 1 224 ? 24.636 3.114 6.858 1.00 52.66 224 GLY A N 1
ATOM 1599 C CA . GLY A 1 224 ? 23.926 2.318 7.863 1.00 52.66 224 GLY A CA 1
ATOM 1600 C C . GLY A 1 224 ? 22.529 1.824 7.470 1.00 52.66 224 GLY A C 1
ATOM 1601 O O . GLY A 1 224 ? 21.895 1.159 8.281 1.00 52.66 224 GLY A O 1
ATOM 1602 N N . ARG A 1 225 ? 22.020 2.095 6.256 1.00 61.53 225 ARG A N 1
ATOM 1603 C CA . ARG A 1 225 ? 20.715 1.538 5.842 1.00 61.53 225 ARG A CA 1
ATOM 1604 C C . ARG A 1 225 ? 20.849 0.093 5.378 1.00 61.53 225 ARG A C 1
ATOM 1606 O O . ARG A 1 225 ? 21.676 -0.221 4.522 1.00 61.53 225 ARG A O 1
ATOM 1613 N N . ARG A 1 226 ? 19.976 -0.773 5.886 1.00 62.25 226 ARG A N 1
ATOM 1614 C CA . ARG A 1 226 ? 19.818 -2.132 5.366 1.00 62.25 226 ARG A CA 1
ATOM 1615 C C . ARG A 1 226 ? 18.950 -2.089 4.115 1.00 62.25 226 ARG A C 1
ATOM 1617 O O . ARG A 1 226 ? 17.961 -1.361 4.058 1.00 62.25 226 ARG A O 1
ATOM 1624 N N . VAL A 1 227 ? 19.324 -2.859 3.100 1.00 65.69 227 VAL A N 1
ATOM 1625 C CA . VAL A 1 227 ? 18.469 -3.068 1.928 1.00 65.69 227 VAL A CA 1
ATOM 1626 C C . VAL A 1 227 ? 17.682 -4.348 2.141 1.00 65.69 227 VAL A C 1
ATOM 1628 O O . VAL A 1 227 ? 18.258 -5.386 2.473 1.00 65.69 227 VAL A O 1
ATOM 1631 N N . TRP A 1 228 ? 16.371 -4.265 1.950 1.00 72.06 228 TRP A N 1
ATOM 1632 C CA . TRP A 1 228 ? 15.503 -5.422 2.003 1.00 72.06 228 TRP A CA 1
ATOM 1633 C C . TRP A 1 228 ? 15.797 -6.333 0.817 1.00 72.06 228 TRP A C 1
ATOM 1635 O O . TRP A 1 228 ? 15.731 -5.913 -0.339 1.00 72.06 228 TRP A O 1
ATOM 1645 N N . ARG A 1 229 ? 16.106 -7.591 1.120 1.00 70.69 229 ARG A N 1
ATOM 1646 C CA . ARG A 1 229 ? 16.365 -8.618 0.117 1.00 70.69 229 ARG A CA 1
ATOM 1647 C C . ARG A 1 229 ? 15.112 -9.455 -0.051 1.00 70.69 229 ARG A C 1
ATOM 1649 O O . ARG A 1 229 ? 14.717 -10.148 0.883 1.00 70.69 229 ARG A O 1
ATOM 1656 N N . ALA A 1 230 ? 14.520 -9.407 -1.238 1.00 69.06 230 ALA A N 1
ATOM 1657 C CA . ALA A 1 230 ? 13.380 -10.256 -1.549 1.00 69.06 230 ALA A CA 1
ATOM 1658 C C . ALA A 1 230 ? 13.754 -11.746 -1.526 1.00 69.06 230 ALA A C 1
ATOM 1660 O O . ALA A 1 230 ? 14.811 -12.164 -2.028 1.00 69.06 230 ALA A O 1
ATOM 1661 N N . ASP A 1 231 ? 12.846 -12.528 -0.953 1.00 68.62 231 ASP A N 1
ATOM 1662 C CA . ASP A 1 231 ? 12.849 -13.984 -0.934 1.00 68.62 231 ASP A CA 1
ATOM 1663 C C . ASP A 1 231 ? 11.899 -14.555 -2.005 1.00 68.62 231 ASP A C 1
ATOM 1665 O O . ASP A 1 231 ? 11.360 -13.830 -2.846 1.00 68.62 231 ASP A O 1
ATOM 1669 N N . ASP A 1 232 ? 11.712 -15.873 -2.002 1.00 71.56 232 ASP A N 1
ATOM 1670 C CA . ASP A 1 232 ? 10.855 -16.541 -2.987 1.00 71.56 232 ASP A CA 1
ATOM 1671 C C . ASP A 1 232 ? 9.379 -16.158 -2.813 1.00 71.56 232 ASP A C 1
ATOM 1673 O O . ASP A 1 232 ? 8.659 -16.022 -3.799 1.00 71.56 232 ASP A O 1
ATOM 1677 N N . ARG A 1 233 ? 8.944 -15.861 -1.581 1.00 73.25 233 ARG A N 1
ATOM 1678 C CA . ARG A 1 233 ? 7.587 -15.369 -1.317 1.00 73.25 233 ARG A CA 1
ATOM 1679 C C . ARG A 1 233 ? 7.394 -14.018 -1.991 1.00 73.25 233 ARG A C 1
ATOM 1681 O O . ARG A 1 233 ? 6.479 -13.855 -2.789 1.00 73.25 233 ARG A O 1
ATOM 1688 N N . ALA A 1 234 ? 8.301 -13.067 -1.776 1.00 73.94 234 ALA A N 1
ATOM 1689 C CA . ALA A 1 234 ? 8.288 -11.790 -2.488 1.00 73.94 234 ALA A CA 1
ATOM 1690 C C . ALA A 1 234 ? 8.123 -11.955 -4.007 1.00 73.94 234 ALA A C 1
ATOM 1692 O O . ALA A 1 234 ? 7.321 -11.250 -4.622 1.00 73.94 234 ALA A O 1
ATOM 1693 N N . ALA A 1 235 ? 8.838 -12.911 -4.603 1.00 79.50 235 ALA A N 1
ATOM 1694 C CA . ALA A 1 235 ? 8.723 -13.205 -6.025 1.00 79.50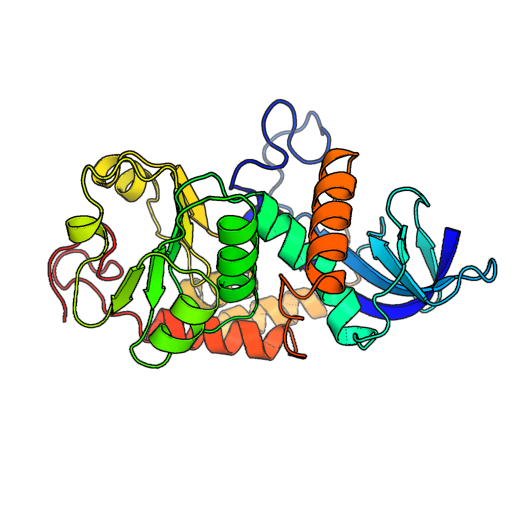 235 ALA A CA 1
ATOM 1695 C C . ALA A 1 235 ? 7.345 -13.775 -6.418 1.00 79.50 235 ALA A C 1
ATOM 1697 O O . ALA A 1 235 ? 6.802 -13.390 -7.457 1.00 79.50 235 ALA A O 1
ATOM 1698 N N . GLU A 1 236 ? 6.752 -14.641 -5.594 1.00 82.25 236 GLU A N 1
ATOM 1699 C CA . GLU A 1 236 ? 5.407 -15.196 -5.797 1.00 82.25 236 GLU A CA 1
ATOM 1700 C C . GLU A 1 236 ? 4.324 -14.107 -5.779 1.00 82.25 236 GLU A C 1
ATOM 1702 O O . GLU A 1 236 ? 3.531 -14.028 -6.719 1.00 82.25 236 GLU A O 1
ATOM 1707 N N . ALA A 1 237 ? 4.321 -13.215 -4.779 1.00 80.38 237 ALA A N 1
ATOM 1708 C CA . ALA A 1 237 ? 3.330 -12.132 -4.710 1.00 80.38 237 ALA A CA 1
ATOM 1709 C C . ALA A 1 237 ? 3.433 -11.173 -5.897 1.00 80.38 237 ALA A C 1
ATOM 1711 O O . ALA A 1 237 ? 2.414 -10.715 -6.419 1.00 80.38 237 ALA A O 1
ATOM 1712 N N . LEU A 1 238 ? 4.657 -10.867 -6.333 1.00 85.31 238 LEU A N 1
ATOM 1713 C CA . LEU A 1 238 ? 4.873 -10.042 -7.517 1.00 85.31 238 LEU A CA 1
ATOM 1714 C C . LEU A 1 238 ? 4.382 -10.746 -8.776 1.00 85.31 238 LEU A C 1
ATOM 1716 O O . LEU A 1 238 ? 3.688 -10.123 -9.574 1.00 85.31 238 LEU A O 1
ATOM 1720 N N . SER A 1 239 ? 4.673 -12.037 -8.930 1.00 87.38 239 SER A N 1
ATOM 1721 C CA . SER A 1 239 ? 4.193 -12.832 -10.066 1.00 87.38 239 SER A CA 1
ATOM 1722 C C . SER A 1 239 ? 2.665 -12.855 -10.134 1.00 87.38 239 SER A C 1
A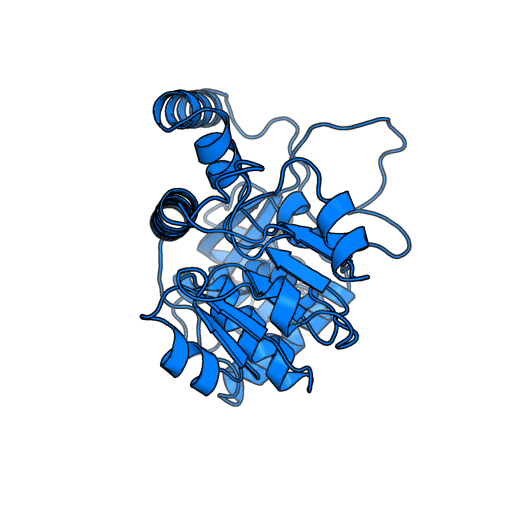TOM 1724 O O . SER A 1 239 ? 2.089 -12.624 -11.197 1.00 87.38 239 SER A O 1
ATOM 1726 N N . GLU A 1 240 ? 2.001 -13.069 -8.995 1.00 86.94 240 GLU A N 1
ATOM 1727 C CA . GLU A 1 240 ? 0.541 -13.039 -8.888 1.00 86.94 240 GLU A CA 1
ATOM 1728 C C . GLU A 1 240 ? -0.021 -11.666 -9.281 1.00 86.94 240 GLU A C 1
ATOM 1730 O O . GLU A 1 240 ? -0.916 -11.579 -10.123 1.00 86.94 240 GLU A O 1
ATOM 1735 N N . ALA A 1 241 ? 0.530 -10.580 -8.731 1.00 87.06 241 ALA A N 1
ATOM 1736 C CA . ALA A 1 241 ? 0.071 -9.230 -9.043 1.00 87.06 241 ALA A CA 1
ATOM 1737 C C . ALA A 1 241 ? 0.271 -8.868 -10.523 1.00 87.06 241 ALA A C 1
ATOM 1739 O O . ALA A 1 241 ? -0.608 -8.243 -11.118 1.00 87.06 241 ALA A O 1
ATOM 1740 N N . MET A 1 242 ? 1.382 -9.289 -11.140 1.00 88.50 242 MET A N 1
ATOM 1741 C CA . MET A 1 242 ? 1.607 -9.097 -12.577 1.00 88.50 242 MET A CA 1
ATOM 1742 C C . MET A 1 242 ? 0.568 -9.854 -13.411 1.00 88.50 242 MET A C 1
ATOM 1744 O O . MET A 1 242 ? -0.003 -9.278 -14.334 1.00 88.50 242 MET A O 1
ATOM 1748 N N . ALA A 1 243 ? 0.237 -11.097 -13.051 1.00 89.12 243 ALA A N 1
ATOM 1749 C CA . ALA A 1 243 ? -0.809 -11.858 -13.736 1.00 89.12 243 ALA A CA 1
ATOM 1750 C C . ALA A 1 243 ? -2.205 -11.214 -13.580 1.00 89.12 243 ALA A C 1
ATOM 1752 O O . ALA A 1 243 ? -3.012 -11.196 -14.517 1.00 89.12 243 ALA A O 1
ATOM 1753 N N . LEU A 1 244 ? -2.504 -10.641 -12.410 1.00 89.25 244 LEU A N 1
ATOM 1754 C CA . LEU A 1 244 ? -3.752 -9.908 -12.174 1.00 89.25 244 LEU A CA 1
ATOM 1755 C C . LEU A 1 244 ? -3.819 -8.602 -12.982 1.00 89.25 244 LEU A C 1
ATOM 1757 O O . LEU A 1 244 ? -4.875 -8.286 -13.531 1.00 89.25 244 LEU A O 1
ATOM 1761 N N . LEU A 1 245 ? -2.702 -7.882 -13.115 1.00 89.12 245 LEU A N 1
ATOM 1762 C CA . LEU A 1 245 ? -2.586 -6.704 -13.983 1.00 89.12 245 LEU A CA 1
ATOM 1763 C C . LEU A 1 245 ? -2.811 -7.061 -15.455 1.00 89.12 245 LEU A C 1
ATOM 1765 O O . LEU A 1 245 ? -3.586 -6.397 -16.140 1.00 89.12 245 LEU A O 1
ATOM 1769 N N . GLU A 1 246 ? -2.159 -8.116 -15.945 1.00 88.00 246 GLU A N 1
ATOM 1770 C CA . GLU A 1 246 ? -2.274 -8.545 -17.344 1.00 88.00 246 GLU A CA 1
ATOM 1771 C C . GLU A 1 246 ? -3.678 -9.047 -17.693 1.00 88.00 246 GLU A C 1
ATOM 1773 O O . GLU A 1 246 ? -4.172 -8.792 -18.790 1.00 88.00 246 GLU A O 1
ATOM 1778 N N . SER A 1 247 ? -4.352 -9.709 -16.750 1.00 89.25 247 SER A N 1
ATOM 1779 C CA . SER A 1 247 ? -5.745 -10.143 -16.917 1.00 89.25 247 SER A CA 1
ATOM 1780 C C . SER A 1 247 ? -6.779 -9.028 -16.710 1.00 89.25 247 SER A C 1
ATOM 1782 O O . SER A 1 247 ? -7.973 -9.276 -16.874 1.00 89.25 247 SER A O 1
ATOM 1784 N N . GLY A 1 248 ? -6.350 -7.812 -16.352 1.00 87.62 248 GLY A N 1
ATOM 1785 C CA . GLY A 1 248 ? -7.231 -6.666 -16.107 1.00 87.62 248 GLY A CA 1
ATOM 1786 C C . GLY A 1 248 ? -8.031 -6.746 -14.802 1.00 87.62 248 GLY A C 1
ATOM 1787 O O . GLY A 1 248 ? -8.975 -5.981 -14.622 1.00 87.62 248 GLY A O 1
ATOM 1788 N N . LYS A 1 249 ? -7.673 -7.662 -13.893 1.00 87.06 249 LYS A N 1
ATOM 1789 C CA . LYS A 1 249 ? -8.293 -7.809 -12.564 1.00 87.06 249 LYS A CA 1
ATOM 1790 C C . LYS A 1 249 ? -7.727 -6.844 -11.524 1.00 87.06 249 LYS A C 1
ATOM 1792 O O . LYS A 1 249 ? -8.319 -6.684 -10.464 1.00 87.06 249 LYS A O 1
ATOM 1797 N N . LEU A 1 250 ? -6.583 -6.235 -11.821 1.00 87.88 250 LEU A N 1
ATOM 1798 C CA . LEU A 1 250 ? -5.941 -5.222 -10.996 1.00 87.88 250 LEU A CA 1
ATOM 1799 C C . LEU A 1 250 ? -5.740 -3.962 -11.831 1.00 87.88 250 LEU A C 1
ATOM 1801 O O . LEU A 1 250 ? -5.272 -4.039 -12.970 1.00 87.88 250 LEU A O 1
ATOM 1805 N N . THR A 1 251 ? -6.090 -2.801 -11.282 1.00 86.56 251 THR A N 1
ATOM 1806 C CA . THR A 1 251 ? -5.872 -1.534 -11.973 1.00 86.56 251 THR A CA 1
ATOM 1807 C C . THR A 1 251 ? -4.429 -1.080 -11.754 1.00 86.56 251 THR A C 1
ATOM 1809 O O . THR A 1 251 ? -3.972 -1.019 -10.612 1.00 86.56 251 THR A O 1
ATOM 1812 N N . PRO A 1 252 ? -3.713 -0.664 -12.811 1.00 82.19 252 PRO A N 1
ATOM 1813 C CA . PRO A 1 252 ? -2.452 0.049 -12.668 1.00 82.19 252 PRO A CA 1
ATOM 1814 C C . PRO A 1 252 ? -2.501 1.173 -11.620 1.00 82.19 252 PRO A C 1
ATOM 1816 O O . PRO A 1 252 ? -3.450 1.968 -11.633 1.00 82.19 252 PRO A O 1
ATOM 1819 N N . PRO A 1 253 ? -1.490 1.299 -10.739 1.00 76.50 253 PRO A N 1
ATOM 1820 C CA . PRO A 1 253 ? -1.402 2.450 -9.856 1.00 76.50 253 PRO A CA 1
ATOM 1821 C C . PRO A 1 253 ? -1.266 3.721 -10.699 1.00 76.50 253 PRO A C 1
ATOM 1823 O O . PRO A 1 253 ? -0.540 3.749 -11.695 1.00 76.50 253 PRO A O 1
ATOM 1826 N N . ALA A 1 254 ? -1.968 4.779 -10.295 1.00 77.00 254 ALA A N 1
ATOM 1827 C CA . ALA A 1 254 ? -1.827 6.079 -10.936 1.00 77.00 254 ALA A CA 1
ATOM 1828 C C . ALA A 1 254 ? -0.380 6.580 -10.815 1.00 77.00 254 ALA A C 1
ATOM 1830 O O . ALA A 1 254 ? 0.284 6.377 -9.793 1.00 77.00 254 ALA A O 1
ATOM 1831 N N . G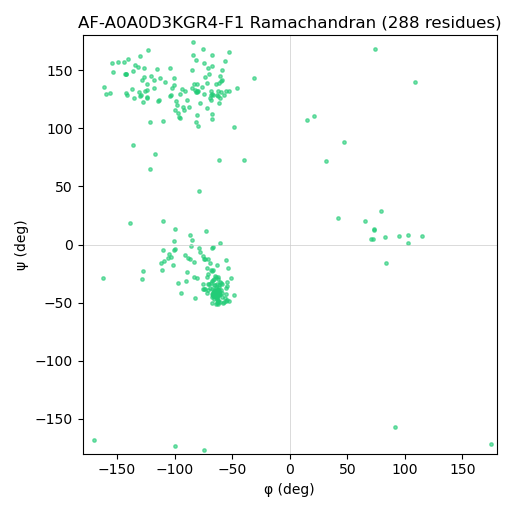LU A 1 255 ? 0.100 7.282 -11.839 1.00 78.00 255 GLU A N 1
ATOM 1832 C CA . GLU A 1 255 ? 1.384 7.965 -11.754 1.00 78.00 255 GLU A CA 1
ATOM 1833 C C . GLU A 1 255 ? 1.283 9.113 -10.749 1.00 78.00 255 GLU A C 1
ATOM 1835 O O . GLU A 1 255 ? 0.652 10.136 -11.000 1.00 78.00 255 GLU A O 1
ATOM 1840 N N . ALA A 1 256 ? 1.911 8.937 -9.591 1.00 68.81 256 ALA A N 1
ATOM 1841 C CA . ALA A 1 2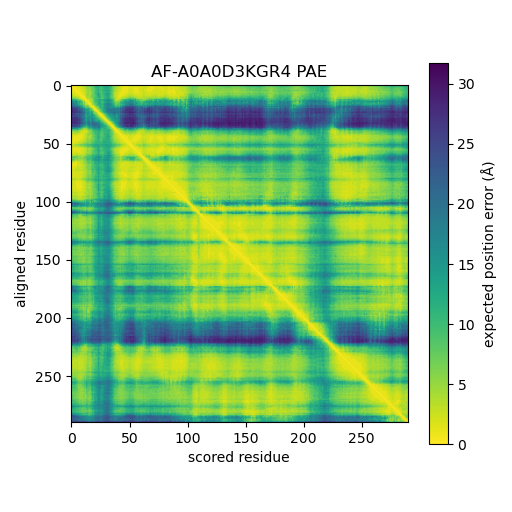56 ? 2.044 9.979 -8.586 1.00 68.81 256 ALA A CA 1
ATOM 1842 C C . ALA A 1 256 ? 3.468 10.002 -8.027 1.00 68.81 256 ALA A C 1
ATOM 1844 O O . ALA A 1 256 ? 4.147 8.972 -7.933 1.00 68.81 256 ALA A O 1
ATOM 1845 N N . SER A 1 257 ? 3.933 11.184 -7.629 1.00 68.06 257 SER A N 1
ATOM 1846 C CA . SER A 1 257 ? 5.154 11.277 -6.834 1.00 68.06 257 SER A CA 1
ATOM 1847 C C . SER A 1 257 ? 4.863 10.812 -5.405 1.00 68.06 257 SER A C 1
ATOM 1849 O O . SER A 1 257 ? 3.787 11.075 -4.864 1.00 68.06 257 SER A O 1
ATOM 1851 N N . ALA A 1 258 ? 5.833 10.150 -4.770 1.00 65.00 258 ALA A N 1
ATOM 1852 C CA . ALA A 1 258 ? 5.731 9.755 -3.361 1.00 65.00 258 ALA A CA 1
ATOM 1853 C C . ALA A 1 258 ? 5.428 10.958 -2.442 1.00 65.00 258 ALA A C 1
ATOM 1855 O O . ALA A 1 258 ? 4.692 10.834 -1.465 1.00 65.00 258 ALA A O 1
ATOM 1856 N N . ALA A 1 259 ? 5.933 12.145 -2.800 1.00 66.25 259 ALA A N 1
ATOM 1857 C CA . ALA A 1 259 ? 5.667 13.392 -2.090 1.00 66.25 259 ALA A CA 1
ATOM 1858 C C . ALA A 1 259 ? 4.191 13.813 -2.163 1.00 66.25 259 ALA A C 1
ATOM 1860 O O . ALA A 1 259 ? 3.616 14.193 -1.146 1.00 66.25 259 ALA A O 1
ATOM 1861 N N . SER A 1 260 ? 3.564 13.718 -3.342 1.00 70.69 260 SER A N 1
ATOM 1862 C CA . SER A 1 260 ? 2.143 14.045 -3.498 1.00 70.69 260 SER A CA 1
ATOM 1863 C C . SER A 1 260 ? 1.258 13.075 -2.718 1.00 70.69 260 SER A C 1
ATOM 1865 O O . SER A 1 260 ? 0.296 13.504 -2.090 1.00 70.69 260 SER A O 1
ATOM 1867 N N . GLU A 1 261 ? 1.583 11.781 -2.738 1.00 72.81 261 GLU A N 1
ATOM 1868 C CA . GLU A 1 261 ? 0.835 10.769 -1.985 1.00 72.81 261 GLU A CA 1
ATOM 1869 C C . GLU A 1 261 ? 0.974 10.980 -0.474 1.00 72.81 261 GLU A C 1
ATOM 1871 O O . GLU A 1 261 ? -0.034 11.043 0.225 1.00 72.81 261 GLU A O 1
ATOM 1876 N N . THR A 1 262 ? 2.198 11.205 0.012 1.00 71.56 262 THR A N 1
ATOM 1877 C CA . THR A 1 262 ? 2.455 11.515 1.428 1.00 71.56 262 THR A CA 1
ATOM 1878 C C . THR A 1 262 ? 1.704 12.775 1.864 1.00 71.56 262 THR A C 1
ATOM 1880 O O . THR A 1 262 ? 1.120 12.804 2.942 1.00 71.56 262 THR A O 1
ATOM 1883 N N . GLY A 1 263 ? 1.672 13.812 1.020 1.00 73.25 263 GLY A N 1
ATOM 1884 C CA . GLY A 1 263 ? 0.924 15.039 1.294 1.00 73.25 263 GLY A CA 1
ATOM 1885 C C . GLY A 1 263 ? -0.584 14.805 1.410 1.00 73.25 263 GLY A C 1
ATOM 1886 O O . GLY A 1 263 ? -1.209 15.314 2.336 1.00 73.25 263 GLY A O 1
ATOM 1887 N N . MET A 1 264 ? -1.166 14.001 0.515 1.00 78.50 264 MET A N 1
ATOM 1888 C CA . MET A 1 264 ? -2.589 13.644 0.571 1.00 78.50 264 MET A CA 1
ATOM 1889 C C . MET A 1 264 ? -2.923 12.814 1.812 1.00 78.50 264 MET A C 1
ATOM 1891 O O . MET A 1 264 ? -3.884 13.132 2.507 1.00 78.50 264 MET A O 1
ATOM 1895 N N . GLN A 1 265 ? -2.099 11.814 2.137 1.00 77.94 265 GLN A N 1
ATOM 1896 C CA . GLN A 1 265 ? -2.258 11.014 3.354 1.00 77.94 265 GLN A CA 1
ATOM 1897 C C . GLN A 1 265 ? -2.139 11.872 4.618 1.00 77.94 265 GLN A C 1
ATOM 1899 O O . GLN A 1 265 ? -2.908 11.691 5.555 1.00 77.94 265 GLN A O 1
ATOM 1904 N N . TYR A 1 266 ? -1.227 12.849 4.633 1.00 78.25 266 TYR A N 1
ATOM 1905 C CA . TYR A 1 266 ? -1.086 13.785 5.747 1.00 78.25 266 TYR A CA 1
ATOM 1906 C C . TYR A 1 266 ? -2.303 14.699 5.900 1.00 78.25 266 TYR A C 1
ATOM 1908 O O . TYR A 1 266 ? -2.781 14.913 7.011 1.00 78.25 266 TYR A O 1
ATOM 1916 N N . LEU A 1 267 ? -2.852 15.210 4.796 1.00 81.06 267 LEU A N 1
ATOM 1917 C CA . LEU A 1 267 ? -4.097 15.978 4.838 1.00 81.06 267 LEU A CA 1
ATOM 1918 C C . LEU A 1 267 ? -5.276 15.127 5.323 1.00 81.06 267 LEU A C 1
ATOM 1920 O O . LEU A 1 267 ? -6.105 15.634 6.073 1.00 81.06 267 LEU A O 1
ATOM 1924 N N . GLU A 1 268 ? -5.347 13.860 4.915 1.00 84.00 268 GLU A N 1
ATOM 1925 C CA . GLU A 1 268 ? -6.356 12.909 5.391 1.00 84.00 268 GLU A CA 1
ATOM 1926 C C . GLU A 1 268 ? -6.204 12.663 6.899 1.00 84.00 268 GLU A C 1
ATOM 1928 O O . GLU A 1 268 ? -7.174 12.808 7.637 1.00 84.00 268 GLU A O 1
ATOM 1933 N N . PHE A 1 269 ? -4.978 12.426 7.378 1.00 83.12 269 PHE A N 1
ATOM 1934 C CA . PHE A 1 269 ? -4.665 12.286 8.802 1.00 83.12 269 PHE A CA 1
ATOM 1935 C C . PHE A 1 269 ? -5.091 13.508 9.627 1.00 83.12 269 PHE A C 1
ATOM 1937 O O . PHE A 1 269 ? -5.718 13.356 10.673 1.00 83.12 269 PHE A O 1
ATOM 1944 N N . LEU A 1 270 ? -4.791 14.723 9.154 1.00 81.69 270 LEU A N 1
ATOM 1945 C CA . LEU A 1 270 ? -5.164 15.964 9.842 1.00 81.69 270 LEU A CA 1
ATOM 1946 C C . LEU A 1 270 ? -6.675 16.216 9.860 1.00 81.69 270 LEU A C 1
ATOM 1948 O O . LEU A 1 270 ? -7.177 16.857 10.779 1.00 81.69 270 LEU A O 1
ATOM 1952 N N . ARG A 1 271 ? -7.386 15.770 8.820 1.00 85.81 271 ARG A N 1
ATOM 1953 C CA . ARG A 1 271 ? -8.840 15.940 8.689 1.00 85.81 271 ARG A CA 1
ATOM 1954 C C . ARG A 1 271 ? -9.630 14.828 9.365 1.00 85.81 271 ARG A C 1
ATOM 1956 O O . ARG A 1 271 ? -10.843 14.972 9.495 1.00 85.81 271 ARG A O 1
ATOM 1963 N N . TRP A 1 272 ? -8.979 13.735 9.753 1.00 87.75 272 TRP A N 1
ATOM 1964 C CA . TRP A 1 272 ? -9.639 12.637 10.440 1.00 87.75 272 TRP A CA 1
ATOM 1965 C C . TRP A 1 272 ? -10.216 13.147 11.767 1.00 87.75 272 TRP A C 1
ATOM 1967 O O . TRP A 1 272 ? -9.451 13.675 12.582 1.00 87.75 272 TRP A O 1
ATOM 1977 N N . PRO A 1 273 ? -11.537 13.025 12.005 1.00 88.31 273 PRO A N 1
ATOM 1978 C CA . PRO A 1 273 ? -12.142 13.520 13.231 1.00 88.31 273 PRO A CA 1
ATOM 1979 C C . PRO A 1 273 ? -11.522 12.858 14.448 1.00 88.31 273 PRO A C 1
ATOM 1981 O O . PRO A 1 273 ? -11.083 11.709 14.387 1.00 88.31 273 PRO A O 1
ATOM 1984 N N . ARG A 1 274 ? -11.492 13.574 15.565 1.00 86.81 274 ARG A N 1
ATOM 1985 C CA . ARG A 1 274 ? -10.983 13.030 16.817 1.00 86.81 274 ARG A CA 1
ATOM 1986 C C . ARG A 1 274 ? -12.104 12.881 17.820 1.00 86.81 274 ARG A C 1
ATOM 1988 O O . ARG A 1 274 ? -13.013 13.706 17.878 1.00 86.81 274 ARG A O 1
ATOM 1995 N N . ASP A 1 275 ? -12.005 11.815 18.591 1.00 83.38 275 ASP A N 1
ATOM 1996 C CA . ASP A 1 275 ? -12.884 11.549 19.700 1.00 83.38 275 ASP A CA 1
ATOM 1997 C C . ASP A 1 275 ? -12.673 12.586 20.797 1.00 83.38 275 ASP A C 1
ATOM 1999 O O . ASP A 1 275 ? -11.545 12.876 21.200 1.00 83.38 275 ASP A O 1
ATOM 2003 N N . SER A 1 276 ? -13.771 13.194 21.239 1.00 82.50 276 SER A N 1
ATOM 2004 C CA . SER A 1 276 ? -13.738 14.324 22.166 1.00 82.50 276 SER A CA 1
ATOM 2005 C C . SER A 1 276 ? -13.255 13.946 23.567 1.00 82.50 276 SER A C 1
ATOM 2007 O O . SER A 1 276 ? -12.838 14.824 24.318 1.00 82.50 276 SER A O 1
ATOM 2009 N N . GLU A 1 277 ? -13.343 12.667 23.941 1.00 80.31 277 GLU A N 1
ATOM 2010 C CA . GLU A 1 277 ? -12.977 12.182 25.275 1.00 80.31 277 GLU A CA 1
ATOM 2011 C C . GLU A 1 277 ? -11.535 11.674 25.308 1.00 80.31 277 GLU A C 1
ATOM 2013 O O . GLU A 1 277 ? -10.785 11.959 26.239 1.00 80.31 277 GLU A O 1
ATOM 2018 N N . THR A 1 278 ? -11.136 10.947 24.270 1.00 81.00 278 THR A N 1
ATOM 2019 C CA . THR A 1 278 ? -9.845 10.259 24.188 1.00 81.00 278 THR A CA 1
ATOM 2020 C C . THR A 1 278 ? -8.818 11.000 23.332 1.00 81.00 278 THR A C 1
ATOM 2022 O O . THR A 1 278 ? -7.628 10.711 23.421 1.00 81.00 278 THR A O 1
ATOM 2025 N N . GLY A 1 279 ? -9.247 11.937 22.479 1.00 81.19 279 GLY A N 1
ATOM 2026 C CA . GLY A 1 279 ? -8.396 12.635 21.507 1.00 81.19 279 GLY A CA 1
ATOM 2027 C C . GLY A 1 279 ? -7.925 11.762 20.336 1.00 81.19 279 GLY A C 1
ATOM 2028 O O . GLY A 1 279 ? -7.129 12.214 19.504 1.00 81.19 279 GLY A O 1
ATOM 2029 N N . ARG A 1 280 ? -8.393 10.512 20.261 1.00 83.44 280 ARG A N 1
ATOM 2030 C CA . ARG A 1 280 ? -7.976 9.508 19.270 1.00 83.44 280 ARG A CA 1
ATOM 2031 C C . ARG A 1 280 ? -8.754 9.671 17.970 1.00 83.44 280 ARG A C 1
ATOM 2033 O O . ARG A 1 280 ? -9.783 10.331 17.961 1.00 83.44 280 ARG A O 1
ATOM 2040 N N . ARG A 1 281 ? -8.292 9.098 16.856 1.00 87.31 281 ARG A N 1
ATOM 2041 C CA . ARG A 1 281 ? -9.056 9.167 15.597 1.00 87.31 281 ARG A CA 1
ATOM 2042 C C . ARG A 1 281 ? -10.402 8.458 15.752 1.00 87.31 281 ARG A C 1
ATOM 2044 O O . ARG A 1 281 ? -10.448 7.300 16.153 1.00 87.31 281 ARG A O 1
ATOM 2051 N N . PHE A 1 282 ? -11.483 9.146 15.405 1.00 85.44 282 PHE A N 1
ATOM 2052 C CA . PHE A 1 282 ? -12.834 8.609 15.478 1.00 85.44 282 PHE A CA 1
ATOM 2053 C C . PHE A 1 282 ? -12.977 7.348 14.618 1.00 85.44 282 PHE A C 1
ATOM 2055 O O . PHE A 1 282 ? -12.402 7.244 13.527 1.00 85.44 282 PHE A O 1
ATOM 2062 N N . GLY A 1 283 ? -13.733 6.383 15.139 1.00 82.81 283 GLY A N 1
ATOM 2063 C CA . GLY A 1 283 ? -13.898 5.057 14.561 1.00 82.81 283 GLY A CA 1
ATOM 2064 C C . GLY A 1 283 ? -12.793 4.067 14.929 1.00 82.81 283 GLY A C 1
ATOM 2065 O O . GLY A 1 283 ? -13.028 2.879 14.783 1.00 82.81 283 GLY A O 1
ATOM 2066 N N . PHE A 1 284 ? -11.635 4.503 15.439 1.00 81.19 284 PHE A N 1
ATOM 2067 C CA . PHE A 1 284 ? -10.794 3.664 16.305 1.00 81.19 284 PHE A CA 1
ATOM 2068 C C . PHE A 1 284 ? -11.318 3.792 17.742 1.00 81.19 284 PHE A C 1
ATOM 2070 O O . PHE A 1 284 ? -11.819 4.869 18.034 1.00 81.19 284 PHE A O 1
ATOM 2077 N N . PRO A 1 285 ? -11.197 2.770 18.620 1.00 71.94 285 PRO A N 1
ATOM 2078 C CA . PRO A 1 285 ? -12.052 2.514 19.803 1.00 71.94 285 PRO A CA 1
ATOM 2079 C C . PRO A 1 285 ? -12.495 3.742 20.628 1.00 71.94 285 PRO A C 1
ATOM 2081 O O . PRO A 1 285 ? -12.025 3.992 21.736 1.00 71.94 285 PRO A O 1
ATOM 2084 N N . GLY A 1 286 ? -13.409 4.513 20.060 1.00 65.62 286 GLY A N 1
ATOM 2085 C CA . GLY A 1 286 ? -13.752 5.881 20.409 1.00 65.62 286 GLY A CA 1
ATOM 2086 C C . GLY A 1 286 ? -15.130 6.140 19.819 1.00 65.62 286 GLY A C 1
ATOM 2087 O O . GLY A 1 286 ? -15.431 5.701 18.705 1.00 65.62 286 GLY A O 1
ATOM 2088 N N . GLU A 1 287 ? -15.986 6.761 20.617 1.00 65.56 287 GLU A N 1
ATOM 2089 C CA . GLU A 1 287 ? -17.442 6.671 20.482 1.00 65.56 287 GLU A CA 1
ATOM 2090 C C . GLU A 1 287 ? -18.063 7.980 19.971 1.00 65.56 287 GLU A C 1
ATOM 2092 O O . GLU A 1 287 ? -19.228 7.997 19.572 1.00 65.56 287 GLU A O 1
ATOM 2097 N N . ARG A 1 288 ? -17.330 9.107 19.987 1.00 72.50 288 ARG A N 1
ATOM 2098 C CA . ARG A 1 288 ? -17.903 10.442 19.723 1.00 72.50 288 ARG A CA 1
ATOM 2099 C C . ARG A 1 288 ? -17.055 11.270 18.767 1.00 72.50 288 ARG A C 1
ATOM 2101 O O . ARG A 1 288 ? -15.857 11.076 18.672 1.00 72.50 288 ARG A O 1
ATOM 2108 N N . ILE A 1 289 ? -17.677 12.214 18.064 1.00 72.94 289 ILE A N 1
ATOM 2109 C CA . ILE A 1 289 ? -17.004 13.161 17.160 1.00 72.94 289 ILE A CA 1
ATOM 2110 C C . ILE A 1 289 ? -17.016 14.555 17.800 1.00 72.94 289 ILE A C 1
ATOM 2112 O O . ILE A 1 289 ? -18.031 14.944 18.381 1.00 72.94 289 ILE A O 1
ATOM 2116 N N . TYR A 1 290 ? -15.912 15.297 17.669 1.00 59.78 290 TYR A N 1
ATOM 2117 C CA . TYR A 1 290 ? -15.845 16.745 17.904 1.00 59.78 290 TYR A CA 1
ATOM 2118 C C . TYR A 1 290 ? -16.132 17.549 16.629 1.00 59.78 290 TYR A C 1
ATOM 2120 O O . TYR A 1 290 ? -15.520 17.223 15.583 1.00 59.78 290 TYR A O 1
#

Mean predicted aligned error: 9.39 Å

Sequence (290 aa):
MRISVAASHVEPIDMRLHGGWGSVAAPPLASDAAQDDGETLCCAVSGAAADGSGDVIALVDSAEPSPSVEARRALCFSKPRSLSHVAAAQLPILVLTAAAALHSVLIAGSTGRLPKLLVELLSARGARPCVAAAEGGADALQRAGASAVFNYHAESFTEQLAGTGLSAVVDVVGREEEPGWVREALGCAYVSAASPALLSLSEDGALAAARGWQRRWGRRPHEGRRVWRADDRAAEALSEAMALLESGKLTPPAEASAASETGMQYLEFLRWPRDSETGRRFGFPGERIY

Radius of gyration: 18.99 Å; Cα contacts (8 Å, |Δi|>4): 575; chains: 1; bounding box: 47×40×50 Å

pLDDT: mean 75.28, std 16.05, range [32.66, 97.38]

Secondary structure (DSSP, 8-state):
-EEEEEEEEEEE-HHHHTTSTT-SS-SSS--SSS---PPEEEEEEEEEETTS--EEEEE-S-SS--SEEE--GGGEEEPPTTS-HHHHHHHHHHHHHHHTS-SSEEEE--SSHHHHHHHHHHHHTT---EEEE-GGGHHHHHHHT-SEEEETTT--HHHHHTTS---EEEESS---S-THHHHHHHSSEEEE---HHHHHHHHHHHHHHHHHHHHHHHSSTTTTPEEP---HHHHHHHHHHHHHHHTTSS-------HHHHHHHHHHHHHHS-B-TTT-SBTTSS-----

Organism: Emiliania huxleyi (strain CCMP1516) (NCBI:txid280463)

Foldseek 3Di:
DKFQFPDKDKAFQPQLQPLDPCPPPHRQDDDPDPDDVFTAMWMKTWGADPVRPGIWIFIAQDNDDDSMGDGDPLRIGHQDPPDDRLLRNVPLSLLSSLVSHDAAEEEEEFDALSLLQNLLLNVVVVGAYEYEYDPVGFVVSVVSRHNYYHDLVPDQLLVVQAPVPHAEYEYALEDDPCQVLLCVSRVYYYGYNHGVLNHCCVPVNPVVSVVVVVVQVVDDDDPPHGYRDDDSVSSVSSVVVVVCVVVVSGDRRDRDDPVVRSVVSNVVNVPQFAAPPPRHRGSRVHDDGD

Solvent-accessible surface area (backbone atoms only — not comparable to full-atom values): 15734 Å² total; per-residue (Å²): 80,50,29,43,44,74,23,68,35,72,46,72,36,61,49,32,33,64,49,48,50,61,54,92,86,53,58,86,73,83,67,101,61,76,92,72,95,62,64,29,27,39,22,22,31,6,25,40,35,74,86,70,82,40,50,30,27,31,48,32,86,40,82,69,86,49,69,60,44,70,29,56,65,84,41,50,40,77,46,62,85,91,48,54,43,63,40,46,8,47,44,59,63,49,48,54,36,38,65,10,55,70,63,33,27,37,31,38,42,52,87,52,60,58,47,52,50,33,25,21,54,37,29,75,72,71,29,51,21,29,34,36,22,60,82,92,39,45,73,62,42,42,73,43,39,28,70,41,69,38,38,41,88,81,46,44,50,45,70,77,45,46,86,70,72,42,45,28,37,41,23,54,37,44,73,71,94,64,55,6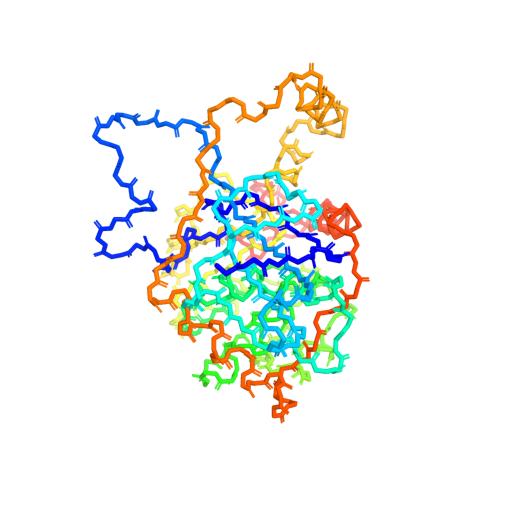4,55,54,26,68,68,47,71,20,48,67,26,40,46,29,50,69,70,43,50,38,31,70,75,58,30,70,68,48,30,50,50,49,50,50,52,65,70,68,46,79,78,76,82,79,56,48,57,48,71,80,52,71,64,56,38,50,53,49,51,52,51,51,54,32,42,76,72,66,66,34,79,80,59,72,86,70,54,71,67,61,48,45,50,52,32,43,53,49,46,72,66,50,38,32,10,73,87,78,68,42,54,31,24,48,98,41,92,46,79,103

Nearest PDB structures (foldseek):
  3b70-assembly1_A  TM=6.532E-01  e=8.146E-07  Aspergillus terreus
  3tqh-assembly1_A  TM=5.288E-01  e=1.441E-07  Coxiella burnetii
  3gqv-assembly1_A  TM=5.664E-01  e=3.426E-07  Aspergillus terreus
  3b6z-assembly1_A  TM=6.474E-01  e=3.825E-06  Aspergillus terreus
  1uuf-assembly1_A-2  TM=4.779E-01  e=3.452E-03  Escherichia coli K-12

InterPro domains:
  IPR036291 NAD(P)-binding domain superfamily [SSF51735] (83-253)
  IPR050700 YIM1 and Zinc-containing Alcohol Dehydrogenase Families [PTHR11695] (75-275)